Protein AF-A0A0F9KAN8-F1 (afdb_monomer)

Secondary structure (DSSP, 8-state):
----TTTHHHHHHH-TTTSHHHHHHHHHTHHHHHTSPSSEEEEEEE-TT--TT--GGG-EEEEEEE-GGG--PPPPPHHHHHHHHHHHHHHHHIIIIIHHHHHHH--HHHHHHHHHTSHHHHHHHTTSTTT-THHHHHHHHHHHHHHH--PPPTT-HHHHHHHHHHHHHHHHHHHHHHHHHHHHHHHHHHHH--TTGGGS--

Foldseek 3Di:
DEADPPQGPVSLPPDCPPQVQSVVVCVVCVVVVVPDDPADWYKDKAAPVPDSPDDPVRIDIDIHGDDPVNDDDDDPPVLVVVVVVVVVVVVVCCVVPVVVVCVVPDDPVVVVVCVCVPCVNCVPPVLPCVNPVCNVVVVVVVVVCVVVPDDDDPPDVVVVVVVVVVVVVVVVVVVVVVVVVVVVVVVSCVVRNDPVVVPPPD

Structure (mmCIF, N/CA/C/O backbone):
data_AF-A0A0F9KAN8-F1
#
_entry.id   AF-A0A0F9KAN8-F1
#
loop_
_atom_site.group_PDB
_atom_site.id
_atom_site.type_symbol
_atom_site.label_atom_id
_atom_site.label_alt_id
_atom_site.label_comp_id
_atom_site.label_asym_id
_atom_site.label_entity_id
_atom_site.label_seq_id
_atom_site.pdbx_PDB_ins_code
_atom_site.Cartn_x
_atom_site.Cartn_y
_atom_site.Cartn_z
_atom_site.occupancy
_atom_site.B_iso_or_equiv
_atom_site.auth_seq_id
_atom_site.auth_comp_id
_atom_site.auth_asym_id
_atom_site.auth_atom_id
_atom_site.pdbx_PDB_model_num
ATOM 1 N N . TYR A 1 1 ? -20.679 14.870 -4.475 1.00 72.38 1 TYR A N 1
ATOM 2 C CA . TYR A 1 1 ? -20.206 13.486 -4.338 1.00 72.38 1 TYR A CA 1
ATOM 3 C C . TYR A 1 1 ? -20.772 12.662 -5.481 1.00 72.38 1 TYR A C 1
ATOM 5 O O . TYR A 1 1 ? -21.787 13.045 -6.049 1.00 72.38 1 TYR A O 1
ATOM 13 N N . LEU A 1 2 ? -20.085 11.579 -5.837 1.00 73.62 2 LEU A N 1
ATOM 14 C CA . LEU A 1 2 ? -20.474 10.653 -6.900 1.00 73.62 2 LEU A CA 1
ATOM 15 C C . LEU A 1 2 ? -20.518 9.248 -6.332 1.00 73.62 2 LEU A C 1
ATOM 17 O O . LEU A 1 2 ? -19.620 8.857 -5.580 1.00 73.62 2 LEU A O 1
ATOM 21 N N . THR A 1 3 ? -21.544 8.496 -6.702 1.00 66.75 3 THR A N 1
ATOM 22 C CA . THR A 1 3 ? -21.643 7.078 -6.378 1.00 66.75 3 THR A CA 1
ATOM 23 C C . THR A 1 3 ? -21.622 6.285 -7.676 1.00 66.75 3 THR A C 1
ATOM 25 O O . THR A 1 3 ? -22.357 6.577 -8.611 1.00 66.75 3 THR A O 1
ATOM 28 N N . ASN A 1 4 ? -20.730 5.298 -7.755 1.00 65.12 4 ASN A N 1
ATOM 29 C CA . ASN A 1 4 ? -20.727 4.317 -8.832 1.00 65.12 4 ASN A CA 1
ATOM 30 C C . ASN A 1 4 ? -20.994 2.943 -8.191 1.00 65.12 4 ASN A C 1
ATOM 32 O O . ASN A 1 4 ? -20.235 2.548 -7.295 1.00 65.12 4 ASN A O 1
ATOM 36 N N . PRO A 1 5 ? -22.046 2.221 -8.618 1.00 62.47 5 PRO A N 1
ATOM 37 C CA . PRO A 1 5 ? -22.448 0.952 -8.012 1.00 62.47 5 PRO A CA 1
ATOM 38 C C . PRO A 1 5 ? -21.427 -0.180 -8.208 1.00 62.47 5 PRO A C 1
ATOM 40 O O . PRO A 1 5 ? -21.436 -1.138 -7.443 1.00 62.47 5 PRO A O 1
ATOM 43 N N . HIS A 1 6 ? -20.530 -0.074 -9.191 1.00 56.38 6 HIS A N 1
ATOM 44 C CA . HIS A 1 6 ? -19.541 -1.101 -9.523 1.00 56.38 6 HIS A CA 1
ATOM 45 C C . HIS A 1 6 ? -18.162 -0.877 -8.889 1.00 56.38 6 HIS A C 1
ATOM 47 O O . HIS A 1 6 ? -17.453 -1.849 -8.639 1.00 56.38 6 HIS A O 1
ATOM 53 N N . VAL A 1 7 ? -17.755 0.374 -8.643 1.00 57.81 7 VAL A N 1
ATOM 54 C CA . VAL A 1 7 ? -16.367 0.703 -8.238 1.00 57.81 7 VAL A CA 1
ATOM 55 C C . VAL A 1 7 ? -16.285 1.411 -6.874 1.00 57.81 7 VAL A C 1
ATOM 57 O O . VAL A 1 7 ? -15.201 1.543 -6.302 1.00 57.81 7 VAL A O 1
ATOM 60 N N . GLY A 1 8 ? -17.420 1.858 -6.322 1.00 60.91 8 GLY A N 1
ATOM 61 C CA . GLY A 1 8 ? -17.465 2.671 -5.104 1.00 60.91 8 GLY A CA 1
ATOM 62 C C . GLY A 1 8 ? -16.882 4.081 -5.297 1.00 60.91 8 GLY A C 1
ATOM 63 O O . GLY A 1 8 ? -16.312 4.404 -6.336 1.00 60.91 8 GLY A O 1
ATOM 64 N N . HIS A 1 9 ? -17.016 4.951 -4.290 1.00 65.56 9 HIS A N 1
ATOM 65 C CA . HIS A 1 9 ? -16.633 6.369 -4.417 1.00 65.56 9 HIS A CA 1
ATOM 66 C C . HIS A 1 9 ? -15.126 6.580 -4.648 1.00 65.56 9 HIS A C 1
ATOM 68 O O . HIS A 1 9 ? -14.733 7.492 -5.366 1.00 65.56 9 HIS A O 1
ATOM 74 N N . LEU A 1 10 ? -14.273 5.734 -4.061 1.00 58.59 10 LEU A N 1
ATOM 75 C CA . LEU A 1 10 ? -12.819 5.890 -4.136 1.00 58.59 10 LEU A CA 1
ATOM 76 C C . LEU A 1 10 ? -12.258 5.457 -5.501 1.00 58.59 10 LEU A C 1
ATOM 78 O O . LEU A 1 10 ? -11.308 6.055 -6.001 1.00 58.59 10 LEU A O 1
ATOM 82 N N . GLY A 1 11 ? -12.864 4.453 -6.141 1.00 53.84 11 GLY A N 1
ATOM 83 C CA . GLY A 1 11 ? -12.421 3.960 -7.446 1.00 53.84 11 GLY A CA 1
ATOM 84 C C . GLY A 1 11 ? -12.621 4.955 -8.592 1.00 53.84 11 GLY A C 1
ATOM 85 O O . GLY A 1 11 ? -11.850 4.932 -9.551 1.00 53.84 11 GLY A O 1
ATOM 86 N N . ILE A 1 12 ? -13.581 5.875 -8.445 1.00 61.28 12 ILE A N 1
ATOM 87 C CA . ILE A 1 12 ? -13.884 6.947 -9.408 1.00 61.28 12 ILE A CA 1
ATOM 88 C C . ILE A 1 12 ? -12.715 7.940 -9.536 1.00 61.28 12 ILE A C 1
ATOM 90 O O . ILE A 1 12 ? -12.450 8.452 -10.620 1.00 61.28 12 ILE A O 1
ATOM 94 N N . PHE A 1 13 ? -11.968 8.182 -8.452 1.00 56.19 13 PHE A N 1
ATOM 95 C CA . PHE A 1 13 ? -10.884 9.175 -8.437 1.00 56.19 13 PHE A CA 1
ATOM 96 C C . PHE A 1 13 ? -9.501 8.595 -8.745 1.00 56.19 13 PHE A C 1
ATOM 98 O O . PHE A 1 13 ? -8.608 9.330 -9.159 1.00 56.19 13 PHE A O 1
ATOM 105 N N . VAL A 1 14 ? -9.302 7.292 -8.532 1.00 54.19 14 VAL A N 1
ATOM 106 C CA . VAL A 1 14 ? -7.964 6.674 -8.575 1.00 54.19 14 VAL A CA 1
ATOM 107 C C . VAL A 1 14 ? -7.733 5.862 -9.855 1.00 54.19 14 VAL A C 1
ATOM 109 O O . VAL A 1 14 ? -6.586 5.622 -10.226 1.00 54.19 14 VAL A O 1
ATOM 112 N N . SER A 1 15 ? -8.789 5.460 -10.573 1.00 53.47 15 SER A N 1
ATOM 113 C CA . SER A 1 15 ? -8.659 4.637 -11.780 1.00 53.47 15 SER A CA 1
ATOM 114 C C . SER A 1 15 ? -9.451 5.191 -12.959 1.00 53.47 15 SER A C 1
ATOM 116 O O . SER A 1 15 ? -10.574 4.770 -13.245 1.00 53.47 15 SER A O 1
ATOM 118 N N . ALA A 1 16 ? -8.796 6.059 -13.734 1.00 53.31 16 ALA A N 1
ATOM 119 C CA . ALA A 1 16 ? -9.327 6.550 -15.002 1.00 53.31 16 ALA A CA 1
ATOM 120 C C . ALA A 1 16 ? -9.627 5.419 -16.002 1.00 53.31 16 ALA A C 1
ATOM 122 O O . ALA A 1 16 ? -10.390 5.634 -16.924 1.00 53.31 16 ALA A O 1
ATOM 123 N N . LYS A 1 17 ? -9.065 4.208 -15.847 1.00 54.62 17 LYS A N 1
ATOM 124 C CA . LYS A 1 17 ? -9.318 3.074 -16.758 1.00 54.62 17 LYS A CA 1
ATOM 125 C C . LYS A 1 17 ? -10.662 2.380 -16.501 1.00 54.62 17 LYS A C 1
ATOM 127 O O . LYS A 1 17 ? -11.210 1.784 -17.427 1.00 54.62 17 LYS A O 1
ATOM 132 N N . VAL A 1 18 ? -11.163 2.435 -15.265 1.00 55.03 18 VAL A N 1
ATOM 133 C CA . VAL A 1 18 ? -12.342 1.674 -14.810 1.00 55.03 18 VAL A CA 1
ATOM 134 C C . VAL A 1 18 ? -13.596 2.555 -14.759 1.00 55.03 18 VAL A C 1
ATOM 136 O O . VAL A 1 18 ? -14.671 2.068 -15.083 1.00 55.03 18 VAL A O 1
ATOM 139 N N . ALA A 1 19 ? -13.450 3.846 -14.445 1.00 61.50 19 ALA A N 1
ATOM 140 C CA . ALA A 1 19 ? -14.537 4.832 -14.396 1.00 61.50 19 ALA A CA 1
ATOM 141 C C . ALA A 1 19 ? -14.271 5.994 -15.379 1.00 61.50 19 ALA A C 1
ATOM 143 O O . ALA A 1 19 ? -14.107 7.150 -14.987 1.00 61.50 19 ALA A O 1
ATOM 144 N N . ARG A 1 20 ? -14.107 5.662 -16.673 1.00 70.12 20 ARG A N 1
ATOM 145 C CA . ARG A 1 20 ? -13.724 6.624 -17.731 1.00 70.12 20 ARG A CA 1
ATOM 146 C C . ARG A 1 20 ? -14.749 7.741 -17.907 1.00 70.12 20 ARG A C 1
ATOM 148 O O . ARG A 1 20 ? -14.362 8.902 -18.025 1.00 70.12 20 ARG A O 1
ATOM 155 N N . LEU A 1 21 ? -16.027 7.373 -17.917 1.00 72.81 21 LEU A N 1
ATOM 156 C CA . LEU A 1 21 ? -17.142 8.291 -18.115 1.00 72.81 21 LEU A CA 1
ATOM 157 C C . LEU A 1 21 ? -17.248 9.280 -16.952 1.00 72.81 21 LEU A C 1
ATOM 159 O O . LEU A 1 21 ? -17.318 10.485 -17.163 1.00 72.81 21 LEU A O 1
ATOM 163 N N . GLU A 1 22 ? -17.182 8.779 -15.722 1.00 73.94 22 GLU A N 1
ATOM 164 C CA . GLU A 1 22 ? -17.275 9.580 -14.506 1.00 73.94 22 GLU A CA 1
ATOM 165 C C . GLU A 1 22 ? -16.091 10.534 -14.373 1.00 73.94 22 GLU A C 1
ATOM 167 O O . GLU A 1 22 ? -16.275 11.702 -14.042 1.00 73.94 22 GLU A O 1
ATOM 172 N N . HIS A 1 23 ? -14.876 10.063 -14.668 1.00 74.00 23 HIS A N 1
ATOM 173 C CA . HIS A 1 23 ? -13.684 10.904 -14.628 1.00 74.00 23 HIS A CA 1
ATOM 174 C C . HIS A 1 23 ? -13.755 12.050 -15.647 1.00 74.00 23 HIS A C 1
ATOM 176 O O . HIS A 1 23 ? -13.418 13.186 -15.318 1.00 74.00 23 HIS A O 1
ATOM 182 N N . ARG A 1 24 ? -14.234 11.769 -16.867 1.00 75.12 24 ARG A N 1
ATOM 183 C CA . ARG A 1 24 ? -14.435 12.785 -17.909 1.00 75.12 24 ARG A CA 1
ATOM 184 C C . ARG A 1 24 ? -15.523 13.785 -17.516 1.00 75.12 24 ARG A C 1
ATOM 186 O O . ARG A 1 24 ? -15.280 14.985 -17.571 1.00 75.12 24 ARG A O 1
ATOM 193 N N . ALA A 1 25 ? -16.661 13.296 -17.024 1.00 74.31 25 ALA A N 1
ATOM 194 C CA . ALA A 1 25 ? -17.764 14.132 -16.567 1.00 74.31 25 ALA A CA 1
ATOM 195 C C . ALA A 1 25 ? -17.351 15.093 -15.440 1.00 74.31 25 ALA A C 1
ATOM 197 O O . ALA A 1 25 ? -17.806 16.231 -15.423 1.00 74.31 25 ALA A O 1
ATOM 198 N N . ILE A 1 26 ? -16.467 14.676 -14.521 1.00 77.19 26 ILE A N 1
ATOM 199 C CA . ILE A 1 26 ? -15.935 15.566 -13.473 1.00 77.19 26 ILE A CA 1
ATOM 200 C C . ILE A 1 26 ? -15.118 16.702 -14.093 1.00 77.19 26 ILE A C 1
ATOM 202 O O . ILE A 1 26 ? -15.313 17.853 -13.722 1.00 77.19 26 ILE A O 1
ATOM 206 N N . LEU A 1 27 ? -14.197 16.386 -15.009 1.00 78.62 27 LEU A N 1
ATOM 207 C CA . LEU A 1 27 ? -13.304 17.384 -15.608 1.00 78.62 27 LEU A CA 1
ATOM 208 C C . LEU A 1 27 ? -14.062 18.405 -16.460 1.00 78.62 27 LEU A C 1
ATOM 210 O O . LEU A 1 27 ? -13.715 19.580 -16.452 1.00 78.62 27 LEU A O 1
ATOM 214 N N . GLU A 1 28 ? -15.092 17.961 -17.174 1.00 78.81 28 GLU A N 1
ATOM 215 C CA . GLU A 1 28 ? -15.887 18.817 -18.059 1.00 78.81 28 GLU A CA 1
ATOM 216 C C . GLU A 1 28 ? -16.929 19.661 -17.315 1.00 78.81 28 GLU A C 1
ATOM 218 O O . GLU A 1 28 ? -17.378 20.666 -17.853 1.00 78.81 28 GLU A O 1
ATOM 223 N N . SER A 1 29 ? -17.272 19.303 -16.073 1.00 76.69 29 SER A N 1
ATOM 224 C CA . SER A 1 29 ? -18.224 20.050 -15.236 1.00 76.69 29 SER A CA 1
ATOM 225 C C . SER A 1 29 ? -17.559 20.896 -14.143 1.00 76.69 29 SER A C 1
ATOM 227 O O . SER A 1 29 ? -18.245 21.390 -13.251 1.00 76.69 29 SER A O 1
ATOM 229 N N . LEU A 1 30 ? -16.235 21.096 -14.193 1.00 80.44 30 LEU A N 1
ATOM 230 C CA . LEU A 1 30 ? -15.514 21.918 -13.207 1.00 80.44 30 LEU A CA 1
ATOM 231 C C . LEU A 1 30 ? -16.041 23.358 -13.148 1.00 80.44 30 LEU A C 1
ATOM 233 O O . LEU A 1 30 ? -16.294 23.855 -12.053 1.00 80.44 30 LEU A O 1
ATOM 237 N N . ASP A 1 31 ? -16.270 23.985 -14.303 1.00 80.44 31 ASP A N 1
ATOM 238 C CA . ASP A 1 31 ? -16.792 25.356 -14.380 1.00 80.44 31 ASP A CA 1
ATOM 239 C C . ASP A 1 31 ? -18.211 25.455 -13.784 1.00 80.44 31 ASP A C 1
ATOM 241 O O . ASP A 1 31 ? -18.538 26.414 -13.082 1.00 80.44 31 ASP A O 1
ATOM 245 N N . ASP A 1 32 ? -19.044 24.430 -13.999 1.00 79.88 32 ASP A N 1
ATOM 246 C CA . ASP A 1 32 ? -20.390 24.353 -13.422 1.00 79.88 32 ASP A CA 1
ATOM 247 C C . ASP A 1 32 ? -20.337 24.174 -11.898 1.00 79.88 32 ASP A C 1
ATOM 249 O O . ASP A 1 32 ? -21.120 24.791 -11.175 1.00 79.88 32 ASP A O 1
ATOM 253 N N . ILE A 1 33 ? -19.390 23.370 -11.396 1.00 81.12 33 ILE A N 1
ATOM 254 C CA . ILE A 1 33 ? -19.165 23.147 -9.960 1.00 81.12 33 ILE A CA 1
ATOM 255 C C . ILE A 1 33 ? -18.723 24.441 -9.269 1.00 81.12 33 ILE A C 1
ATOM 257 O O . ILE A 1 33 ? -19.193 24.728 -8.166 1.00 81.12 33 ILE A O 1
ATOM 261 N N . GLU A 1 34 ? -17.851 25.233 -9.899 1.00 81.44 34 GLU A N 1
ATOM 262 C CA . GLU A 1 34 ? -17.401 26.527 -9.367 1.00 81.44 34 GLU A CA 1
ATOM 263 C C . GLU A 1 34 ? -18.546 27.546 -9.240 1.00 81.44 34 GLU A C 1
ATOM 265 O O . GLU A 1 34 ? -18.505 28.417 -8.368 1.00 81.44 34 GLU A O 1
ATOM 270 N N . GLY A 1 35 ? -19.590 27.420 -10.067 1.00 83.00 35 GLY A N 1
ATOM 271 C CA . GLY A 1 35 ? -20.781 28.269 -10.031 1.00 83.00 35 GLY A CA 1
ATOM 272 C C . GLY A 1 35 ? -21.827 27.891 -8.973 1.00 83.00 35 GLY A C 1
ATOM 273 O O . GLY A 1 35 ? -22.764 28.663 -8.746 1.00 83.00 35 GLY A O 1
ATOM 274 N N . LEU A 1 36 ? -21.706 26.728 -8.323 1.00 85.12 36 LEU A N 1
ATOM 275 C CA . LEU A 1 36 ? -22.688 26.262 -7.341 1.00 85.12 36 LEU A CA 1
ATOM 276 C C . LEU A 1 36 ? -22.577 27.020 -6.011 1.00 85.12 36 LEU A C 1
ATOM 278 O O . LEU A 1 36 ? -21.495 27.343 -5.519 1.00 85.12 36 LEU A O 1
ATOM 282 N N . ALA A 1 37 ? -23.726 27.262 -5.375 1.00 87.00 37 ALA A N 1
ATOM 283 C CA . ALA A 1 37 ? -23.759 27.808 -4.022 1.00 87.00 37 ALA A CA 1
ATOM 284 C C . ALA A 1 37 ? -23.130 26.813 -3.025 1.00 87.00 37 ALA A C 1
ATOM 286 O O . ALA A 1 37 ? -23.248 25.605 -3.233 1.00 87.00 37 ALA A O 1
ATOM 287 N N . PRO A 1 38 ? -22.519 27.263 -1.915 1.00 83.44 38 PRO A N 1
ATOM 288 C CA . PRO A 1 38 ? -21.927 26.355 -0.934 1.00 83.44 38 PRO A CA 1
ATOM 289 C C . PRO A 1 38 ? -22.945 25.340 -0.389 1.00 83.44 38 PRO A C 1
ATOM 291 O O . PRO A 1 38 ? -23.949 25.728 0.202 1.00 83.44 38 PRO A O 1
ATOM 294 N N . GLY A 1 39 ? -22.677 24.044 -0.565 1.00 83.88 39 GLY A N 1
ATOM 295 C CA . GLY A 1 39 ? -23.604 22.971 -0.203 1.00 83.88 39 GLY A CA 1
ATOM 296 C C . GLY A 1 39 ? -23.077 21.583 -0.566 1.00 83.88 39 GLY A C 1
ATOM 297 O O . GLY A 1 39 ? -22.012 21.441 -1.170 1.00 83.88 39 GLY A O 1
ATOM 298 N N . LEU A 1 40 ? -23.816 20.544 -0.172 1.00 83.94 40 LEU A N 1
ATOM 299 C CA . LEU A 1 40 ? -23.547 19.166 -0.577 1.00 83.94 40 LEU A CA 1
ATOM 300 C C . LEU A 1 40 ? -24.384 18.854 -1.819 1.00 83.94 40 LEU A C 1
ATOM 302 O O . LEU A 1 40 ? -25.606 18.898 -1.771 1.00 83.94 40 LEU A O 1
ATOM 306 N N . TYR A 1 41 ? -23.722 18.487 -2.912 1.00 85.75 41 TYR A N 1
ATOM 307 C CA . TYR A 1 41 ? -24.386 18.110 -4.160 1.00 85.75 41 TYR A CA 1
ATOM 308 C C . TYR A 1 41 ? -24.031 16.681 -4.539 1.00 85.75 41 TYR A C 1
ATOM 310 O O . TYR A 1 41 ? -22.887 16.258 -4.363 1.00 85.75 41 TYR A O 1
ATOM 318 N N . GLU A 1 42 ? -24.991 15.936 -5.065 1.00 83.62 42 GLU A N 1
ATOM 319 C CA . GLU A 1 42 ? -24.785 14.675 -5.765 1.00 83.62 42 GLU A CA 1
ATOM 320 C C . GLU A 1 42 ? -24.714 14.948 -7.266 1.00 83.62 42 GLU A C 1
ATOM 322 O O . GLU A 1 42 ? -25.572 15.630 -7.817 1.00 83.62 42 GLU A O 1
ATOM 327 N N . MET A 1 43 ? -23.679 14.434 -7.925 1.00 83.50 43 MET A N 1
ATOM 328 C CA . MET A 1 43 ? -23.558 14.528 -9.376 1.00 83.50 43 MET A CA 1
ATOM 329 C C . MET A 1 43 ? -24.108 13.241 -9.990 1.00 83.50 43 MET A C 1
ATOM 331 O O . MET A 1 43 ? -23.619 12.150 -9.697 1.00 83.50 43 MET A O 1
ATOM 335 N N . THR A 1 44 ? -25.137 13.373 -10.821 1.00 78.81 44 THR A N 1
ATOM 336 C CA . THR A 1 44 ? -25.775 12.283 -11.565 1.00 78.81 44 THR A CA 1
ATOM 337 C C . THR A 1 44 ? -25.439 12.433 -13.042 1.00 78.81 44 THR A C 1
ATOM 339 O O . THR A 1 44 ? -25.561 13.522 -13.603 1.00 78.81 44 THR A O 1
ATOM 342 N N . ILE A 1 45 ? -24.981 11.345 -13.660 1.00 78.06 45 ILE A N 1
ATOM 343 C CA . ILE A 1 45 ? -24.616 11.307 -15.077 1.00 78.06 45 ILE A CA 1
ATOM 344 C C . ILE A 1 45 ? -25.665 10.468 -15.801 1.00 78.06 45 ILE A C 1
ATOM 346 O O . ILE A 1 45 ? -25.744 9.257 -15.597 1.00 78.06 45 ILE A O 1
ATOM 350 N N . ASP A 1 46 ? -26.451 11.110 -16.655 1.00 72.12 46 ASP A N 1
ATOM 351 C CA . ASP A 1 46 ? -27.416 10.451 -17.527 1.00 72.12 46 ASP A CA 1
ATOM 352 C C . ASP A 1 46 ? -26.730 10.115 -18.861 1.00 72.12 46 ASP A C 1
ATOM 354 O O . ASP A 1 46 ? -26.432 11.005 -19.659 1.00 72.12 46 ASP A O 1
ATOM 358 N N . ASN A 1 47 ? -26.469 8.827 -19.107 1.00 69.75 47 ASN A N 1
ATOM 359 C CA . ASN A 1 47 ? -25.919 8.325 -20.372 1.00 69.75 47 ASN A CA 1
ATOM 360 C C . ASN A 1 47 ? -26.966 7.469 -21.118 1.00 69.75 47 ASN A C 1
ATOM 362 O O . ASN A 1 47 ? -27.063 6.267 -20.860 1.00 69.75 47 ASN A O 1
ATOM 366 N N . PRO A 1 48 ? -27.742 8.045 -22.056 1.00 61.59 48 PRO A N 1
ATOM 367 C CA . PRO A 1 48 ? -28.750 7.314 -22.828 1.00 61.59 48 PRO A CA 1
ATOM 368 C C . PRO A 1 48 ? -28.180 6.232 -23.763 1.00 61.59 48 PRO A C 1
ATOM 370 O O . PRO A 1 48 ? -28.927 5.351 -24.181 1.00 61.59 48 PRO A O 1
ATOM 373 N N . SER A 1 49 ? -26.885 6.279 -24.098 1.00 60.03 49 SER A N 1
ATOM 374 C CA . SER A 1 49 ? -26.225 5.298 -24.974 1.00 60.03 49 SER A CA 1
ATOM 375 C C . SER A 1 49 ? -25.773 4.042 -24.215 1.00 60.03 49 SER A C 1
ATOM 377 O O . SER A 1 49 ? -25.656 2.963 -24.793 1.00 60.03 49 SER A O 1
ATOM 379 N N . GLY A 1 50 ? -25.503 4.166 -22.910 1.00 61.69 50 GLY A N 1
ATOM 380 C CA . GLY A 1 50 ? -24.922 3.095 -22.089 1.00 61.69 50 GLY A CA 1
ATOM 381 C C . GLY A 1 50 ? -23.467 2.744 -22.439 1.00 61.69 50 GLY A C 1
ATOM 382 O O . GLY A 1 50 ? -22.865 1.911 -21.763 1.00 61.69 50 GLY A O 1
ATOM 383 N N . ASP A 1 51 ? -22.892 3.374 -23.466 1.00 63.84 51 ASP A N 1
ATOM 384 C CA . ASP A 1 51 ? -21.494 3.215 -23.857 1.00 63.84 51 ASP A CA 1
ATOM 385 C C . ASP A 1 51 ? -20.584 4.078 -22.959 1.00 63.84 51 ASP A C 1
ATOM 387 O O . ASP A 1 51 ? -20.772 5.297 -22.902 1.00 63.84 51 ASP A O 1
ATOM 391 N N . PRO A 1 52 ? -19.600 3.495 -22.250 1.00 61.84 52 PRO A N 1
ATOM 392 C CA . PRO A 1 52 ? -18.647 4.244 -21.433 1.00 61.84 52 PRO A CA 1
ATOM 393 C C . PRO A 1 52 ? -17.643 5.097 -22.232 1.00 61.84 52 PRO A C 1
ATOM 395 O O . PRO A 1 52 ? -16.928 5.889 -21.617 1.00 61.84 52 PRO A O 1
ATOM 398 N N . ASP A 1 53 ? -17.558 4.952 -23.561 1.00 60.53 53 ASP A N 1
ATOM 399 C CA . ASP A 1 53 ? -16.712 5.775 -24.448 1.00 60.53 53 ASP A CA 1
ATOM 400 C C . ASP A 1 53 ? -17.516 6.799 -25.274 1.00 60.53 53 ASP A C 1
ATOM 402 O O . ASP A 1 53 ? -17.062 7.274 -26.316 1.00 60.53 53 ASP A O 1
ATOM 406 N N . CYS A 1 54 ? -18.707 7.170 -24.801 1.00 61.22 54 CYS A N 1
ATOM 407 C CA . CYS A 1 54 ? -19.562 8.147 -25.462 1.00 61.22 54 CYS A CA 1
ATOM 408 C C . CYS A 1 54 ? -18.939 9.562 -25.510 1.00 61.22 54 CYS A C 1
ATOM 410 O O . CYS A 1 54 ? -18.185 9.977 -24.619 1.00 61.22 54 CYS A O 1
ATOM 412 N N . ASP A 1 55 ? -19.258 10.302 -26.574 1.00 61.00 55 ASP A N 1
ATOM 413 C CA . ASP A 1 55 ? -18.821 11.691 -26.788 1.00 61.00 55 ASP A CA 1
ATOM 414 C C . ASP A 1 55 ? -19.517 12.641 -25.784 1.00 61.00 55 ASP A C 1
ATOM 416 O O . ASP A 1 55 ? -20.574 12.313 -25.247 1.00 61.00 55 ASP A O 1
ATOM 420 N N . VAL A 1 56 ? -18.962 13.829 -25.542 1.00 58.81 56 VAL A N 1
ATOM 421 C CA . VAL A 1 56 ? -19.482 14.853 -24.606 1.00 58.81 56 VAL A CA 1
ATOM 422 C C . VAL A 1 56 ? -20.931 15.235 -24.919 1.00 58.81 56 VAL A C 1
ATOM 424 O O . VAL A 1 56 ? -21.727 15.525 -24.034 1.00 58.81 56 VAL A O 1
ATOM 427 N N . SER A 1 57 ? -21.314 15.161 -26.195 1.00 61.69 57 SER A N 1
ATOM 428 C CA . SER A 1 57 ? -22.691 15.399 -26.653 1.00 61.69 57 SER A CA 1
ATOM 429 C C . SER A 1 57 ? -23.695 14.291 -26.294 1.00 61.69 57 SER A C 1
ATOM 431 O O . SER A 1 57 ? -24.890 14.447 -26.543 1.00 61.69 57 SER A O 1
ATOM 433 N N . GLN A 1 58 ? -23.229 13.163 -25.755 1.00 62.44 58 GLN A N 1
ATOM 434 C CA . GLN A 1 58 ? -24.014 11.940 -25.571 1.00 62.44 58 GLN A CA 1
ATOM 435 C C . GLN A 1 58 ? -24.306 11.611 -24.103 1.00 62.44 58 GLN A C 1
ATOM 437 O O . GLN A 1 58 ? -25.033 10.652 -23.851 1.00 62.44 58 GLN A O 1
ATOM 442 N N . PHE A 1 59 ? -23.798 12.395 -23.147 1.00 70.19 59 PHE A N 1
ATOM 443 C CA . PHE A 1 59 ? -24.165 12.291 -21.735 1.00 70.19 59 PHE A CA 1
ATOM 444 C C . PHE A 1 59 ? -24.539 13.661 -21.163 1.00 70.19 59 PHE A C 1
ATOM 446 O O . PHE A 1 59 ? -24.118 14.701 -21.656 1.00 70.19 59 PHE A O 1
ATOM 453 N N . THR A 1 60 ? -25.383 13.677 -20.136 1.00 74.50 60 THR A N 1
ATOM 454 C CA . THR A 1 60 ? -25.799 14.904 -19.445 1.00 74.50 60 THR A CA 1
ATOM 455 C C . THR A 1 60 ? -25.460 14.794 -17.968 1.00 74.50 60 THR A C 1
ATOM 457 O O . THR A 1 60 ? -25.747 13.778 -17.338 1.00 74.50 60 THR A O 1
ATOM 460 N N . VAL A 1 61 ? -24.847 15.840 -17.413 1.00 80.19 61 VAL A N 1
ATOM 461 C CA . VAL A 1 61 ? -24.505 15.921 -15.990 1.00 80.19 61 VAL A CA 1
ATOM 462 C C . VAL A 1 61 ? -25.522 16.805 -15.282 1.00 80.19 61 VAL A C 1
ATOM 464 O O . VAL A 1 61 ? -25.847 17.896 -15.747 1.00 80.19 61 VAL A O 1
ATOM 467 N N . ARG A 1 62 ? -26.040 16.332 -14.150 1.00 81.75 62 ARG A N 1
ATOM 468 C CA . ARG A 1 62 ? -26.941 17.092 -13.281 1.00 81.75 62 ARG A CA 1
ATOM 469 C C . ARG A 1 62 ? -26.420 17.078 -11.853 1.00 81.75 62 ARG A C 1
ATOM 471 O O . ARG A 1 62 ? -25.991 16.038 -11.358 1.00 81.75 62 ARG A O 1
ATOM 478 N N . PHE A 1 63 ? -26.499 18.228 -11.193 1.00 82.75 63 PHE A N 1
ATOM 479 C CA . PHE A 1 63 ? -26.164 18.378 -9.781 1.00 82.75 63 PHE A CA 1
ATOM 480 C C . PHE A 1 63 ? -27.448 18.490 -8.963 1.00 82.75 63 PHE A C 1
ATOM 482 O O . PHE A 1 63 ? -28.222 19.430 -9.133 1.00 82.75 63 PHE A O 1
ATOM 489 N N . GLU A 1 64 ? -27.680 17.523 -8.083 1.00 83.69 64 GLU A N 1
ATOM 490 C CA . GLU A 1 64 ? -28.804 17.525 -7.152 1.00 83.69 64 GLU A CA 1
ATOM 491 C C . GLU A 1 64 ? -28.315 17.935 -5.764 1.00 83.69 64 GLU A C 1
ATOM 493 O O . GLU A 1 64 ? -27.397 17.325 -5.217 1.00 83.69 64 GLU A O 1
ATOM 498 N N . GLU A 1 65 ? -28.915 18.970 -5.178 1.00 85.81 65 GLU A N 1
ATOM 499 C CA . GLU A 1 65 ? -28.634 19.340 -3.791 1.00 85.81 65 GLU A CA 1
ATOM 500 C C . GLU A 1 65 ? -29.088 18.209 -2.856 1.00 85.81 65 GLU A C 1
ATOM 502 O O . GLU A 1 65 ? -30.191 17.669 -2.978 1.00 85.81 65 GLU A O 1
ATOM 507 N N . ARG A 1 66 ? -28.220 17.830 -1.922 1.00 84.62 66 ARG A N 1
ATOM 508 C CA . ARG A 1 66 ? -28.470 16.794 -0.920 1.00 84.62 66 ARG A CA 1
ATOM 509 C C . ARG A 1 66 ? -28.191 17.349 0.460 1.00 84.62 66 ARG A C 1
ATOM 511 O O . ARG A 1 66 ? -27.262 18.129 0.654 1.00 84.62 66 ARG A O 1
ATOM 518 N N . GLN A 1 67 ? -28.935 16.886 1.453 1.00 83.69 67 GLN A N 1
ATOM 519 C CA . GLN A 1 67 ? -28.588 17.143 2.842 1.00 83.69 67 GLN A CA 1
ATOM 520 C C . GLN A 1 67 ? -27.726 16.007 3.386 1.00 83.69 67 GLN A C 1
ATOM 522 O O . GLN A 1 67 ? -27.828 14.857 2.967 1.00 83.69 67 GLN A O 1
ATOM 527 N N . VAL A 1 68 ? -26.887 16.310 4.379 1.00 77.88 68 VAL A N 1
ATOM 528 C CA . VAL A 1 68 ? -26.089 15.285 5.078 1.00 77.88 68 VAL A CA 1
ATOM 529 C C . VAL A 1 68 ? -26.994 14.212 5.701 1.00 77.8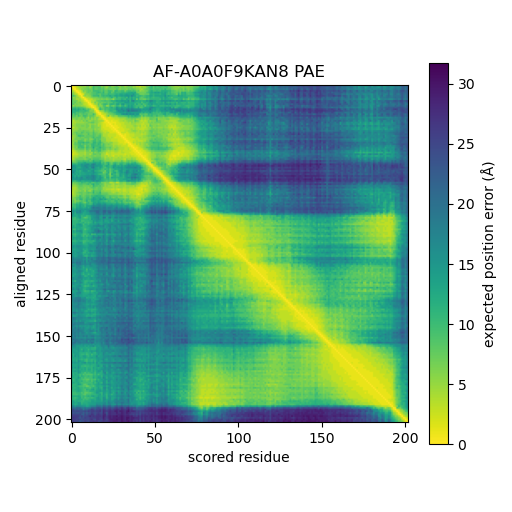8 68 VAL A C 1
ATOM 531 O O . VAL A 1 68 ? -26.601 13.054 5.779 1.00 77.88 68 VAL A O 1
ATOM 534 N N . ALA A 1 69 ? -28.220 14.575 6.092 1.00 78.69 69 ALA A N 1
ATOM 535 C CA . ALA A 1 69 ? -29.220 13.645 6.613 1.00 78.69 69 ALA A CA 1
ATOM 536 C C . ALA A 1 69 ? -29.733 12.632 5.567 1.00 78.69 69 ALA A C 1
ATOM 538 O O . ALA A 1 69 ? -30.181 11.553 5.947 1.00 78.69 69 ALA A O 1
ATOM 539 N N . ASP A 1 70 ? -29.635 12.950 4.270 1.00 76.12 70 ASP A N 1
ATOM 540 C CA . ASP A 1 70 ? -30.045 12.059 3.176 1.00 76.12 70 ASP A CA 1
ATOM 541 C C . ASP A 1 70 ? -28.979 10.999 2.862 1.00 76.12 70 ASP A C 1
ATOM 543 O O . ASP A 1 70 ? -29.243 10.015 2.163 1.00 76.12 70 ASP A O 1
ATOM 547 N N . LEU A 1 71 ? -27.761 11.175 3.387 1.00 71.19 71 LEU A N 1
ATOM 548 C CA . LEU A 1 71 ? -26.684 10.207 3.244 1.00 71.19 71 LEU A CA 1
ATOM 549 C C . LEU A 1 71 ? -27.009 8.970 4.082 1.00 71.19 71 LEU A C 1
ATOM 551 O O . LEU A 1 71 ? -26.845 8.938 5.303 1.00 71.19 71 LEU A O 1
ATOM 555 N N . ARG A 1 72 ? -27.447 7.908 3.407 1.00 70.00 72 ARG A N 1
ATOM 556 C CA . ARG A 1 72 ? -27.574 6.592 4.028 1.00 70.00 72 ARG A CA 1
ATOM 557 C C . ARG A 1 72 ? -26.191 5.988 4.204 1.00 70.00 72 ARG A C 1
ATOM 559 O O . ARG A 1 72 ? -25.632 5.407 3.278 1.00 70.00 72 ARG A O 1
ATOM 566 N N . PHE A 1 73 ? -25.651 6.111 5.409 1.00 67.69 73 PHE A N 1
ATOM 567 C CA . PHE A 1 73 ? -24.489 5.330 5.801 1.00 67.69 73 PHE A CA 1
ATOM 568 C C . PHE A 1 73 ? -24.938 3.876 5.961 1.00 67.69 73 PHE A C 1
ATOM 570 O O . PHE A 1 73 ? -25.856 3.621 6.748 1.00 67.69 73 PHE A O 1
ATOM 577 N N . PRO A 1 74 ? -24.351 2.916 5.224 1.00 64.88 74 PRO A N 1
ATOM 578 C CA . PRO A 1 74 ? -24.578 1.518 5.542 1.00 64.88 74 PRO A CA 1
ATOM 579 C C . PRO A 1 74 ? -24.201 1.320 7.009 1.00 64.88 74 PRO A C 1
ATOM 581 O O . PRO A 1 74 ? -23.172 1.832 7.462 1.00 64.88 74 PRO A O 1
ATOM 584 N N . GLN A 1 75 ? -25.062 0.634 7.762 1.00 62.50 75 GLN A N 1
ATOM 585 C CA . GLN A 1 75 ? -24.750 0.288 9.140 1.00 62.50 75 GLN A CA 1
ATOM 586 C C . GLN A 1 75 ? -23.419 -0.464 9.113 1.00 62.50 75 GLN A C 1
ATOM 588 O O . GLN A 1 75 ? -23.297 -1.470 8.411 1.00 62.50 75 GLN A O 1
ATOM 593 N N . GLN A 1 76 ? -22.398 0.087 9.779 1.00 62.12 76 GLN A N 1
ATOM 594 C CA . GLN A 1 76 ? -21.096 -0.566 9.834 1.00 62.12 76 GLN A CA 1
ATOM 595 C C . GLN A 1 76 ? -21.326 -1.971 10.381 1.00 62.12 76 GLN A C 1
ATOM 597 O O . GLN A 1 76 ? -22.043 -2.133 11.370 1.00 62.12 76 GLN A O 1
ATOM 602 N N . ALA A 1 77 ? -20.787 -2.985 9.699 1.00 68.56 77 ALA A N 1
ATOM 603 C CA . ALA A 1 77 ? -20.955 -4.363 10.137 1.00 68.56 77 ALA A CA 1
ATOM 604 C C . ALA A 1 77 ? -20.544 -4.459 11.611 1.00 68.56 77 ALA A C 1
ATOM 606 O O . ALA A 1 77 ? -19.508 -3.911 11.986 1.00 68.56 77 ALA A O 1
ATOM 607 N N . GLU A 1 78 ? -21.316 -5.159 12.444 1.00 77.25 78 GLU A N 1
ATOM 608 C CA . GLU A 1 78 ? -21.011 -5.286 13.877 1.00 77.25 78 GLU A CA 1
ATOM 609 C C . GLU A 1 78 ? -19.584 -5.802 14.146 1.00 77.25 78 GLU A C 1
ATOM 611 O O . GLU A 1 78 ? -19.018 -5.580 15.216 1.00 77.25 78 GLU A O 1
ATOM 616 N N . ALA A 1 79 ? -18.983 -6.495 13.174 1.00 78.19 79 ALA A N 1
ATOM 617 C CA . ALA A 1 79 ? -17.577 -6.871 13.197 1.00 78.19 79 ALA A CA 1
ATOM 618 C C . ALA A 1 79 ? -16.649 -5.659 13.427 1.00 78.19 79 ALA A C 1
ATOM 620 O O . ALA A 1 79 ? -15.712 -5.761 14.215 1.00 78.19 79 ALA A O 1
ATOM 621 N N . PHE A 1 80 ? -16.925 -4.500 12.823 1.00 81.00 80 PHE A N 1
ATOM 622 C CA . PHE A 1 80 ? -16.147 -3.273 13.022 1.00 81.00 80 PHE A CA 1
ATOM 623 C C . PHE A 1 80 ? -16.321 -2.678 14.422 1.00 81.00 80 PHE A C 1
ATOM 625 O O . PHE A 1 80 ? -15.342 -2.208 14.998 1.00 81.00 80 PHE A O 1
ATOM 632 N N . GLU A 1 81 ? -17.514 -2.762 15.018 1.00 84.69 81 GLU A N 1
ATOM 633 C CA . GLU A 1 81 ? -17.715 -2.356 16.418 1.00 84.69 81 GLU A CA 1
ATOM 634 C C . GLU A 1 81 ? -16.908 -3.246 17.376 1.00 84.69 81 GLU A C 1
ATOM 636 O O . GLU A 1 81 ? -16.294 -2.763 18.328 1.00 84.69 81 GLU A O 1
ATOM 641 N N . ARG A 1 82 ? -16.822 -4.553 17.094 1.00 85.31 82 ARG A N 1
ATOM 642 C CA . ARG A 1 82 ? -15.981 -5.480 17.872 1.00 85.31 82 ARG A CA 1
ATOM 643 C C . ARG A 1 82 ? -14.498 -5.178 17.714 1.00 85.31 82 ARG A C 1
ATOM 645 O O . ARG A 1 82 ? -13.764 -5.228 18.698 1.00 85.31 82 ARG A O 1
ATOM 652 N N . VAL A 1 83 ? -14.056 -4.855 16.499 1.00 88.06 83 VAL A N 1
ATOM 653 C CA . VAL A 1 83 ? -12.680 -4.406 16.248 1.00 88.06 83 VAL A CA 1
ATOM 654 C C . VAL A 1 83 ? -12.384 -3.145 17.049 1.00 88.06 83 VAL A C 1
ATOM 656 O O . VAL A 1 83 ? -11.325 -3.080 17.665 1.00 88.06 83 VAL A O 1
ATOM 659 N N . ALA A 1 84 ? -13.312 -2.184 17.101 1.00 87.19 84 ALA A N 1
ATOM 660 C CA . ALA A 1 84 ? -13.148 -0.968 17.893 1.00 87.19 84 ALA A CA 1
ATOM 661 C C . ALA A 1 84 ? -12.964 -1.292 19.383 1.00 87.19 84 ALA A C 1
ATOM 663 O O . ALA A 1 84 ? -11.963 -0.889 19.970 1.00 87.19 84 ALA A O 1
ATOM 664 N N . ALA A 1 85 ? -13.836 -2.122 19.963 1.00 88.44 85 ALA A N 1
ATOM 665 C CA . ALA A 1 85 ? -13.723 -2.529 21.364 1.00 88.44 85 ALA A CA 1
ATOM 666 C C . ALA A 1 85 ? -12.397 -3.260 21.670 1.00 88.44 85 ALA A C 1
ATOM 668 O O . ALA A 1 85 ? -11.747 -2.998 22.684 1.00 88.44 85 ALA A O 1
ATOM 669 N N . VAL A 1 86 ? -11.958 -4.161 20.782 1.00 90.25 86 VAL A N 1
ATOM 670 C CA . VAL A 1 86 ? -10.667 -4.859 20.921 1.00 90.25 86 VAL A CA 1
ATOM 671 C C . VAL A 1 86 ? -9.492 -3.894 20.754 1.00 90.25 86 VAL A C 1
ATOM 673 O O . VAL A 1 86 ? -8.499 -4.008 21.471 1.00 90.25 86 VAL A O 1
ATOM 676 N N . SER A 1 87 ? -9.593 -2.931 19.839 1.00 90.75 87 SER A N 1
ATOM 677 C CA . SER A 1 87 ? -8.574 -1.905 19.622 1.00 90.75 87 SER A CA 1
ATOM 678 C C . SER A 1 87 ? -8.420 -1.011 20.847 1.00 90.75 87 SER A C 1
ATOM 680 O O . SER A 1 87 ? -7.297 -0.785 21.285 1.00 90.75 87 SER A O 1
ATOM 682 N N . GLU A 1 88 ? -9.523 -0.559 21.444 1.00 94.00 88 GLU A N 1
ATOM 683 C CA . GLU A 1 88 ? -9.513 0.239 22.674 1.00 94.00 88 GLU A CA 1
ATOM 684 C C . GLU A 1 88 ? -8.897 -0.539 23.844 1.00 94.00 88 GLU A C 1
ATOM 686 O O . GLU A 1 88 ? -8.060 -0.010 24.581 1.00 94.00 88 GLU A O 1
ATOM 691 N N . ALA A 1 89 ? -9.236 -1.824 23.987 1.00 92.81 89 ALA A N 1
ATOM 692 C CA . ALA A 1 89 ? -8.634 -2.688 24.999 1.00 92.81 89 ALA A CA 1
ATOM 693 C C . ALA A 1 89 ? -7.122 -2.880 24.773 1.00 92.81 89 ALA A C 1
ATOM 695 O O . ALA A 1 89 ? -6.329 -2.765 25.713 1.00 92.81 89 ALA A O 1
ATOM 696 N N . ASN A 1 90 ? -6.702 -3.125 23.529 1.00 93.06 90 ASN A N 1
ATOM 697 C CA . ASN A 1 90 ? -5.291 -3.249 23.162 1.00 93.06 90 ASN A CA 1
ATOM 698 C C . ASN A 1 90 ? -4.528 -1.940 23.376 1.00 93.06 90 ASN A C 1
ATOM 700 O O . ASN A 1 90 ? -3.394 -1.966 23.853 1.00 93.06 90 ASN A O 1
ATOM 704 N N . GLU A 1 91 ? -5.138 -0.797 23.068 1.00 94.50 91 GLU A N 1
ATOM 705 C CA . GLU A 1 91 ? -4.554 0.514 23.324 1.00 94.50 91 GLU A CA 1
ATOM 706 C C . GLU A 1 91 ? -4.377 0.747 24.826 1.00 94.50 91 GLU A C 1
ATOM 708 O O . GLU A 1 91 ? -3.309 1.191 25.250 1.00 94.50 91 GLU A O 1
ATOM 713 N N . ALA A 1 92 ? -5.373 0.402 25.646 1.00 94.62 92 ALA A N 1
ATOM 714 C CA . ALA A 1 92 ? -5.266 0.502 27.097 1.00 94.62 92 ALA A CA 1
ATOM 715 C C . ALA A 1 92 ? -4.121 -0.372 27.638 1.00 94.62 92 ALA A C 1
ATOM 717 O O . ALA A 1 92 ? -3.322 0.088 28.459 1.00 94.62 92 ALA A O 1
ATOM 718 N N . LEU A 1 93 ? -3.984 -1.608 27.143 1.00 95.38 93 LEU A N 1
ATOM 719 C CA . LEU A 1 93 ? -2.870 -2.492 27.496 1.00 95.38 93 LEU A CA 1
ATOM 720 C C . LEU A 1 93 ? -1.522 -1.916 27.055 1.00 95.38 93 LEU A C 1
ATOM 722 O O . LEU A 1 93 ? -0.584 -1.853 27.851 1.00 95.38 93 LEU A O 1
ATOM 726 N N . TYR A 1 94 ? -1.421 -1.454 25.809 1.00 94.12 94 TYR A N 1
ATOM 727 C CA . TYR A 1 94 ? -0.201 -0.850 25.292 1.00 94.12 94 TYR A CA 1
ATOM 728 C C . TYR A 1 94 ? 0.180 0.391 26.099 1.00 94.12 94 TYR A C 1
ATOM 730 O O . TYR A 1 94 ? 1.321 0.509 26.528 1.00 94.12 94 TYR A O 1
ATOM 738 N N . ARG A 1 95 ? -0.761 1.292 26.379 1.00 93.69 95 ARG A N 1
ATOM 739 C CA . ARG A 1 95 ? -0.516 2.525 27.134 1.00 93.69 95 ARG A CA 1
ATOM 740 C C . ARG A 1 95 ? -0.032 2.247 28.556 1.00 93.69 95 ARG A C 1
ATOM 742 O O . ARG A 1 95 ? 0.910 2.894 29.005 1.00 93.69 95 ARG A O 1
ATOM 749 N N . ASN A 1 96 ? -0.646 1.282 29.239 1.00 93.44 96 ASN A N 1
ATOM 750 C CA . ASN A 1 96 ? -0.349 0.996 30.643 1.00 93.44 96 ASN A CA 1
ATOM 751 C C . ASN A 1 96 ? 0.898 0.125 30.827 1.00 93.44 96 ASN A C 1
ATOM 753 O O . ASN A 1 96 ? 1.637 0.317 31.790 1.00 93.44 96 ASN A O 1
ATOM 757 N N . PHE A 1 97 ? 1.144 -0.818 29.915 1.00 92.31 97 PHE A N 1
ATOM 758 C CA . PHE A 1 97 ? 2.193 -1.823 30.087 1.00 92.31 97 PHE A CA 1
ATOM 759 C C . PHE A 1 97 ? 3.301 -1.740 29.042 1.00 92.31 97 PHE A C 1
ATOM 761 O O . PHE A 1 97 ? 4.444 -1.986 29.394 1.00 92.31 97 PHE A O 1
ATOM 768 N N . GLY A 1 98 ? 3.012 -1.392 27.786 1.00 91.12 98 GLY A N 1
ATOM 769 C CA . GLY A 1 98 ? 4.005 -1.361 26.701 1.00 91.12 98 GLY A CA 1
ATOM 770 C C . GLY A 1 98 ? 4.740 -0.025 26.565 1.00 91.12 98 GLY A C 1
ATOM 771 O O . GLY A 1 98 ? 5.969 0.015 26.500 1.00 91.12 98 GLY A O 1
ATOM 772 N N . SER A 1 99 ? 3.992 1.079 26.565 1.00 91.44 99 SER A N 1
ATOM 773 C CA . SER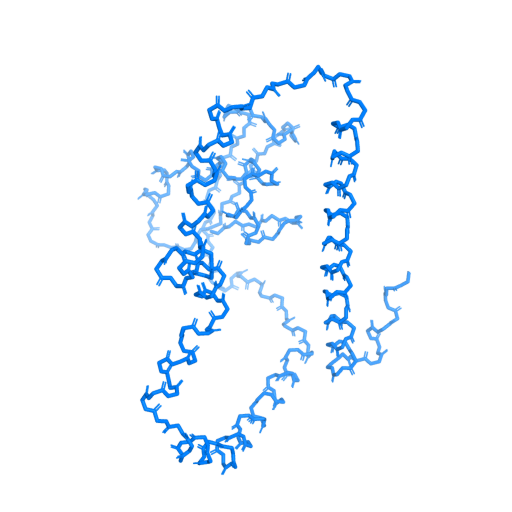 A 1 99 ? 4.485 2.441 26.358 1.00 91.44 99 SER A CA 1
ATOM 774 C C . SER A 1 99 ? 5.631 2.814 27.301 1.00 91.44 99 SER A C 1
ATOM 776 O O . SER A 1 99 ? 6.608 3.375 26.806 1.00 91.44 99 SER A O 1
ATOM 778 N N . PRO A 1 100 ? 5.603 2.488 28.610 1.00 92.94 100 PRO A N 1
ATOM 779 C CA . PRO A 1 100 ? 6.721 2.808 29.496 1.00 92.94 100 PRO A CA 1
ATOM 780 C C . PRO A 1 100 ? 8.043 2.1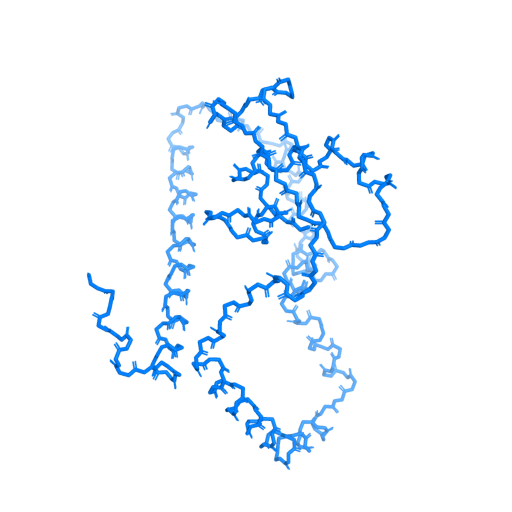62 29.054 1.00 92.94 100 PRO A C 1
ATOM 782 O O . PRO A 1 100 ? 9.074 2.829 29.030 1.00 92.94 100 PRO A O 1
ATOM 785 N N . TRP A 1 101 ? 8.026 0.895 28.625 1.00 91.81 101 TRP A N 1
ATOM 786 C CA . TRP A 1 101 ? 9.235 0.214 28.145 1.00 91.81 101 TRP A CA 1
ATOM 787 C C . TRP A 1 101 ? 9.728 0.782 26.821 1.00 91.81 101 TRP A C 1
ATOM 789 O O . TRP A 1 101 ? 10.929 0.972 26.645 1.00 91.81 101 TRP A O 1
ATOM 799 N N . VAL A 1 102 ? 8.810 1.099 25.905 1.00 89.00 102 VAL A N 1
ATOM 800 C CA . VAL A 1 102 ? 9.157 1.731 24.627 1.00 89.00 102 VAL A CA 1
ATOM 801 C C . VAL A 1 102 ? 9.784 3.103 24.860 1.00 89.00 102 VAL A C 1
ATOM 803 O O . VAL A 1 102 ? 10.808 3.407 24.257 1.00 89.00 102 VAL A O 1
ATOM 806 N N . GLN A 1 103 ? 9.225 3.915 25.759 1.00 88.81 103 GLN A N 1
ATOM 807 C CA . GLN A 1 103 ? 9.767 5.234 26.097 1.00 88.81 103 GLN A CA 1
ATOM 808 C C . GLN A 1 103 ? 11.173 5.144 26.697 1.00 88.81 103 GLN A C 1
ATOM 810 O O . GLN A 1 103 ? 12.025 5.955 26.350 1.00 88.81 103 GLN A O 1
ATOM 815 N N . VAL A 1 104 ? 11.435 4.144 27.543 1.00 90.50 104 VAL A N 1
ATOM 816 C CA . VAL A 1 104 ? 12.767 3.915 28.125 1.00 90.50 104 VAL A CA 1
ATOM 817 C C . VAL A 1 104 ? 13.764 3.387 27.087 1.00 90.50 104 VAL A C 1
ATOM 819 O O . VAL A 1 104 ? 14.930 3.775 27.102 1.00 90.50 104 VAL A O 1
ATOM 822 N N . ALA A 1 105 ? 13.329 2.512 26.179 1.00 87.31 105 ALA A N 1
ATOM 823 C CA . ALA A 1 105 ? 14.193 1.918 25.159 1.00 87.31 105 ALA A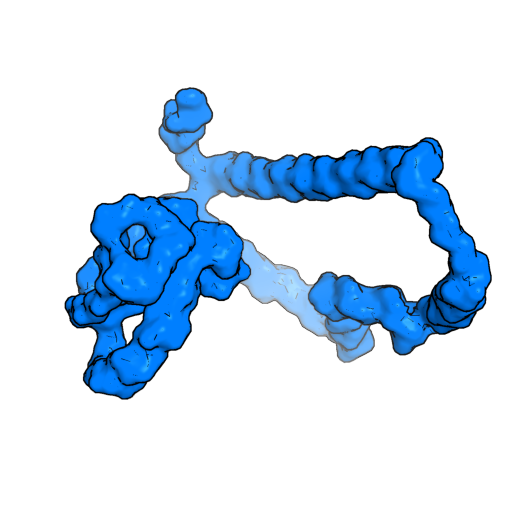 CA 1
ATOM 824 C C . ALA A 1 105 ? 14.456 2.845 23.958 1.00 87.31 105 ALA A C 1
ATOM 826 O O . ALA A 1 105 ? 15.433 2.651 23.233 1.00 87.31 105 ALA A O 1
ATOM 827 N N . THR A 1 106 ? 13.597 3.839 23.721 1.00 88.06 106 THR A N 1
ATOM 828 C CA . THR A 1 106 ? 13.707 4.733 22.563 1.00 88.06 106 THR A CA 1
ATOM 829 C C . THR A 1 106 ? 14.726 5.833 22.819 1.00 88.06 106 THR A C 1
ATOM 831 O O . THR A 1 106 ? 14.697 6.528 23.829 1.00 88.06 106 THR A O 1
ATOM 834 N N . ASN A 1 107 ? 15.607 6.046 21.846 1.00 89.56 107 ASN A N 1
ATOM 835 C CA . ASN A 1 107 ? 16.535 7.168 21.820 1.00 89.56 107 ASN A CA 1
ATOM 836 C C . ASN A 1 107 ? 16.502 7.845 20.431 1.00 89.56 107 ASN A C 1
ATOM 838 O O . ASN A 1 107 ? 15.996 7.246 19.474 1.00 89.56 107 ASN A O 1
ATOM 842 N N . PRO A 1 108 ? 17.029 9.078 20.288 1.00 88.69 108 PRO A N 1
ATOM 843 C CA . PRO A 1 108 ? 17.011 9.799 19.011 1.00 88.69 108 PRO A CA 1
ATOM 844 C C . PRO A 1 108 ? 17.663 9.028 17.856 1.00 88.69 108 PRO A C 1
ATOM 846 O O . PRO A 1 108 ? 17.228 9.142 16.714 1.00 88.69 108 PRO A O 1
ATOM 849 N N . TRP A 1 109 ? 18.673 8.205 18.154 1.00 88.81 109 TRP A N 1
ATOM 850 C CA . TRP A 1 109 ? 19.337 7.362 17.165 1.00 88.81 109 TRP A CA 1
ATOM 851 C C . TRP A 1 109 ? 18.392 6.283 16.621 1.00 88.81 109 TRP A C 1
ATOM 853 O O . TRP A 1 109 ? 18.193 6.198 15.414 1.00 88.81 109 TRP A O 1
ATOM 863 N N . ILE A 1 110 ? 17.736 5.512 17.492 1.00 89.69 110 ILE A N 1
ATOM 864 C CA . ILE A 1 110 ? 16.755 4.485 17.112 1.00 89.69 110 ILE A CA 1
ATOM 865 C C . ILE A 1 110 ? 15.590 5.107 16.337 1.00 89.69 110 ILE A C 1
ATOM 867 O O . ILE A 1 110 ? 15.165 4.548 15.329 1.00 89.69 110 ILE A O 1
ATOM 871 N N . ALA A 1 111 ? 15.099 6.273 16.765 1.00 89.31 111 ALA A N 1
ATOM 872 C CA . ALA A 1 111 ? 14.029 6.978 16.065 1.00 89.31 111 ALA A CA 1
ATOM 873 C C . ALA A 1 111 ? 14.427 7.356 14.626 1.00 89.31 111 ALA A C 1
ATOM 875 O O . ALA A 1 111 ? 13.647 7.143 13.694 1.00 89.31 111 ALA A O 1
ATOM 876 N N . GLU A 1 112 ? 15.648 7.858 14.420 1.00 89.88 112 GLU A N 1
ATOM 877 C CA . GLU A 1 112 ? 16.142 8.185 13.080 1.00 89.88 112 GLU A CA 1
ATOM 878 C C . GLU A 1 112 ? 16.336 6.917 12.229 1.00 89.88 112 GLU A C 1
ATOM 880 O O . GLU A 1 112 ? 15.950 6.899 11.060 1.00 89.88 112 GLU A O 1
ATOM 885 N N . TRP A 1 113 ? 16.829 5.820 12.813 1.00 88.81 113 TRP A N 1
ATOM 886 C CA . TRP A 1 113 ? 16.930 4.529 12.120 1.00 88.81 113 TRP A CA 1
ATOM 887 C C . TRP A 1 113 ? 15.567 3.977 11.697 1.00 88.81 113 TRP A C 1
ATOM 889 O O . TRP A 1 113 ? 15.392 3.614 10.536 1.00 88.81 113 TRP A O 1
ATOM 899 N N . LEU A 1 114 ? 14.580 3.960 12.595 1.00 90.06 114 LEU A N 1
ATOM 900 C CA . LEU A 1 114 ? 13.218 3.503 12.293 1.00 90.06 114 LEU A CA 1
ATOM 901 C C . LEU A 1 114 ? 12.564 4.342 11.197 1.00 90.06 114 LEU A C 1
ATOM 903 O O . LEU A 1 114 ? 11.889 3.809 10.320 1.00 90.06 114 LEU A O 1
ATOM 907 N N . LYS A 1 115 ? 12.802 5.654 11.206 1.00 89.31 115 LYS A N 1
ATOM 908 C CA . LYS A 1 115 ? 12.348 6.559 10.152 1.00 89.31 115 LYS A CA 1
ATOM 909 C C . LYS A 1 115 ? 12.947 6.179 8.798 1.00 89.31 115 LYS A C 1
ATOM 911 O O . LYS A 1 115 ? 12.197 6.107 7.829 1.00 89.31 115 LYS A O 1
ATOM 916 N N . TRP A 1 116 ? 14.251 5.914 8.702 1.00 87.62 116 TRP A N 1
ATOM 917 C CA . TRP A 1 116 ? 14.883 5.509 7.434 1.00 87.62 116 TRP A CA 1
ATOM 918 C C . TRP A 1 116 ? 14.510 4.092 6.982 1.00 87.62 116 TRP A C 1
ATOM 920 O O . TRP A 1 116 ? 14.378 3.852 5.780 1.00 87.62 116 TRP A O 1
ATOM 930 N N . LEU A 1 117 ? 14.273 3.184 7.929 1.00 87.75 117 LEU A N 1
ATOM 931 C CA . LEU A 1 117 ? 13.791 1.819 7.688 1.00 87.75 117 LEU A CA 1
ATOM 932 C C . LEU A 1 117 ? 12.277 1.736 7.441 1.00 87.75 117 LEU A C 1
ATOM 934 O O . LEU A 1 117 ? 11.752 0.659 7.157 1.00 87.75 117 LEU A O 1
ATOM 938 N N . HIS A 1 118 ? 11.559 2.854 7.544 1.00 91.44 118 HIS A N 1
ATOM 939 C CA . HIS A 1 118 ? 10.129 2.874 7.298 1.00 91.44 118 HIS A CA 1
ATOM 940 C C . HIS A 1 118 ? 9.837 2.439 5.847 1.00 91.44 118 HIS A C 1
ATOM 942 O O . HIS A 1 118 ? 10.388 3.046 4.921 1.00 91.44 118 HIS A O 1
ATOM 948 N N . PRO A 1 119 ? 8.919 1.483 5.599 1.00 88.81 119 PRO A N 1
ATOM 949 C CA . PRO A 1 119 ? 8.722 0.875 4.278 1.00 88.81 119 PRO A CA 1
ATOM 950 C C . PRO A 1 119 ? 8.491 1.881 3.142 1.00 88.81 119 PRO A C 1
ATOM 952 O O . PRO A 1 119 ? 9.023 1.723 2.045 1.00 88.81 119 PRO A O 1
ATOM 955 N N . MET A 1 120 ? 7.756 2.969 3.403 1.00 87.81 120 MET A N 1
ATOM 956 C CA . MET A 1 120 ? 7.515 4.029 2.409 1.00 87.81 120 MET A CA 1
ATOM 957 C C . MET A 1 120 ? 8.773 4.814 2.009 1.00 87.81 120 MET A C 1
ATOM 959 O O . MET A 1 120 ? 8.815 5.398 0.928 1.00 87.81 120 MET A O 1
ATOM 963 N N . ARG A 1 121 ? 9.779 4.886 2.885 1.00 88.31 121 ARG A N 1
ATOM 964 C CA . ARG A 1 121 ? 11.065 5.523 2.582 1.00 88.31 121 ARG A CA 1
ATOM 965 C C . ARG A 1 121 ? 12.024 4.513 1.994 1.00 88.31 121 ARG A C 1
ATOM 967 O O . ARG A 1 121 ? 12.607 4.784 0.953 1.00 88.31 121 ARG A O 1
ATOM 974 N N . THR A 1 122 ? 12.142 3.344 2.612 1.00 87.25 122 THR A N 1
ATOM 975 C CA . THR A 1 122 ? 13.043 2.297 2.137 1.00 87.25 122 THR A CA 1
ATOM 976 C C . THR A 1 122 ? 12.687 1.878 0.713 1.00 87.25 122 THR A C 1
ATOM 978 O O . THR A 1 122 ? 13.566 1.865 -0.131 1.00 87.25 122 THR A O 1
ATOM 981 N N . SER A 1 123 ? 11.408 1.683 0.376 1.00 86.25 123 SER A N 1
ATOM 982 C CA . SER A 1 123 ? 10.995 1.379 -1.010 1.00 86.25 123 SER A CA 1
ATOM 983 C C . SER A 1 123 ? 11.445 2.415 -2.049 1.00 86.25 123 SER A C 1
ATOM 985 O O . SER A 1 123 ? 11.648 2.060 -3.205 1.00 86.25 123 SER A O 1
ATOM 987 N N . ARG A 1 124 ? 11.636 3.679 -1.649 1.00 84.88 124 ARG A N 1
ATOM 988 C CA . ARG A 1 124 ? 12.099 4.761 -2.532 1.00 84.88 124 ARG A CA 1
ATOM 989 C C . ARG A 1 124 ? 13.617 4.918 -2.544 1.00 84.88 124 ARG A C 1
ATOM 991 O O . ARG A 1 124 ? 14.192 5.170 -3.595 1.00 84.88 124 ARG A O 1
ATOM 998 N N . TYR A 1 125 ? 14.262 4.797 -1.386 1.00 86.38 125 TYR A N 1
ATOM 999 C CA . TYR A 1 125 ? 15.686 5.094 -1.235 1.00 86.38 125 TYR A CA 1
ATOM 1000 C C . TYR A 1 125 ? 16.589 3.867 -1.332 1.00 86.38 125 TYR A C 1
ATOM 1002 O O . TYR A 1 125 ? 17.771 4.042 -1.602 1.00 86.38 125 TYR A O 1
ATOM 1010 N N . LEU A 1 126 ? 16.077 2.645 -1.159 1.00 86.00 126 LEU A N 1
ATOM 1011 C CA . LEU A 1 126 ? 16.895 1.425 -1.097 1.00 86.00 126 LEU A CA 1
ATOM 1012 C C . LEU A 1 126 ? 17.782 1.235 -2.337 1.00 86.00 126 LEU A C 1
ATOM 1014 O O . LEU A 1 126 ? 18.916 0.779 -2.214 1.00 86.00 126 LEU A O 1
ATOM 1018 N N . PHE A 1 127 ? 17.283 1.631 -3.509 1.00 83.81 127 PHE A N 1
ATOM 1019 C CA . PHE A 1 127 ? 18.014 1.584 -4.781 1.00 83.81 127 PHE A CA 1
ATOM 1020 C C . PHE A 1 127 ? 18.569 2.946 -5.220 1.00 83.81 127 PHE A C 1
ATOM 1022 O O . PHE A 1 127 ? 18.986 3.105 -6.361 1.00 83.81 127 PHE A O 1
ATOM 1029 N N . SER A 1 128 ? 18.587 3.940 -4.330 1.00 84.75 128 SER A N 1
ATOM 1030 C CA . SER A 1 128 ? 19.238 5.221 -4.607 1.00 84.75 128 SER A CA 1
ATOM 1031 C C . SER A 1 128 ? 20.737 5.136 -4.336 1.00 84.75 128 SER A C 1
ATOM 1033 O O . SER A 1 128 ? 21.166 4.501 -3.372 1.00 84.75 128 SER A O 1
ATOM 1035 N N . GLU A 1 129 ? 21.534 5.850 -5.126 1.00 79.88 129 GLU A N 1
ATOM 1036 C CA . GLU A 1 129 ? 22.986 5.969 -4.924 1.00 79.88 129 GLU A CA 1
ATOM 1037 C C . GLU A 1 129 ? 23.354 6.576 -3.569 1.00 79.88 129 GLU A C 1
ATOM 1039 O O . GLU A 1 129 ? 24.380 6.229 -2.987 1.00 79.88 129 GLU A O 1
ATOM 1044 N N . ALA A 1 130 ? 22.494 7.456 -3.048 1.00 77.19 130 ALA A N 1
ATOM 1045 C CA . ALA A 1 130 ? 22.683 8.099 -1.755 1.00 77.19 130 ALA A CA 1
ATOM 1046 C C . ALA A 1 130 ? 22.593 7.108 -0.580 1.00 77.19 130 ALA A C 1
ATOM 1048 O O . ALA A 1 130 ? 23.252 7.312 0.436 1.00 77.19 130 ALA A O 1
ATOM 1049 N N . PHE A 1 131 ? 21.785 6.050 -0.706 1.00 81.50 131 PHE A N 1
ATOM 1050 C CA . PHE A 1 131 ? 21.577 5.059 0.356 1.00 81.50 131 PHE A CA 1
ATOM 1051 C C . PHE A 1 131 ? 22.358 3.762 0.116 1.00 81.50 131 PHE A C 1
ATOM 1053 O O . PHE A 1 131 ? 22.795 3.112 1.063 1.00 81.50 131 PHE A O 1
ATOM 1060 N N . ASN A 1 132 ? 22.556 3.386 -1.148 1.00 85.94 132 ASN A N 1
ATOM 1061 C CA . ASN A 1 132 ? 23.292 2.200 -1.547 1.00 85.94 132 ASN A CA 1
ATOM 1062 C C . ASN A 1 132 ? 24.394 2.575 -2.554 1.00 85.94 132 ASN A C 1
ATOM 1064 O O . ASN A 1 132 ? 24.136 2.612 -3.759 1.00 85.94 132 ASN A O 1
ATOM 1068 N N . PRO A 1 133 ? 25.644 2.788 -2.095 1.00 86.00 133 PRO A N 1
ATOM 1069 C CA . PRO A 1 133 ? 26.761 3.175 -2.960 1.00 86.00 133 PRO A CA 1
ATOM 1070 C C . PRO A 1 133 ? 27.030 2.206 -4.121 1.00 86.00 133 PRO A C 1
ATOM 1072 O O . PRO A 1 133 ? 27.573 2.614 -5.145 1.00 86.00 133 PRO A O 1
ATOM 1075 N N . SER A 1 134 ? 26.625 0.933 -4.002 1.00 87.00 134 SER A N 1
ATOM 1076 C CA . SER A 1 134 ? 26.753 -0.040 -5.097 1.00 87.00 134 SER A CA 1
ATOM 1077 C C . SER A 1 134 ? 25.880 0.300 -6.314 1.00 87.00 134 SER A C 1
ATOM 1079 O O . SER A 1 134 ? 26.201 -0.117 -7.426 1.00 87.00 134 SER A O 1
ATOM 1081 N N . MET A 1 135 ? 24.838 1.123 -6.145 1.00 90.50 135 MET A N 1
ATOM 1082 C CA . MET A 1 135 ? 23.980 1.595 -7.240 1.00 90.50 135 MET A CA 1
ATOM 1083 C C . MET A 1 135 ? 24.714 2.508 -8.214 1.00 90.50 135 MET A C 1
ATOM 1085 O O . MET A 1 135 ? 24.403 2.487 -9.398 1.00 90.50 135 MET A O 1
ATOM 1089 N N . ARG A 1 136 ? 25.781 3.184 -7.775 1.00 87.06 136 ARG A N 1
ATOM 1090 C CA . ARG A 1 136 ? 26.665 3.916 -8.690 1.00 87.06 136 ARG A CA 1
ATOM 1091 C C . ARG A 1 136 ? 27.391 2.980 -9.660 1.00 87.06 136 ARG A C 1
ATOM 1093 O O . ARG A 1 136 ? 27.641 3.324 -10.808 1.00 87.06 136 ARG A O 1
ATOM 1100 N N . GLY A 1 137 ? 27.708 1.762 -9.215 1.00 89.06 137 GLY A N 1
ATOM 1101 C CA . GLY A 1 137 ? 28.226 0.717 -10.097 1.00 89.06 137 GLY A CA 1
ATOM 1102 C C . GLY A 1 137 ? 27.189 0.281 -11.134 1.00 89.06 137 GLY A C 1
ATOM 1103 O O . GLY A 1 137 ? 27.536 0.076 -12.294 1.00 89.06 137 GLY A O 1
ATOM 1104 N N . VAL A 1 138 ? 25.917 0.193 -10.736 1.00 88.75 138 VAL A N 1
ATOM 1105 C CA . VAL A 1 138 ? 24.805 -0.121 -11.647 1.00 88.75 138 VAL A CA 1
ATOM 1106 C C . VAL A 1 138 ? 24.600 0.991 -12.672 1.00 88.75 138 VAL A C 1
ATOM 1108 O O . VAL A 1 138 ? 24.433 0.672 -13.841 1.00 88.75 138 VAL A O 1
ATOM 1111 N N . GLU A 1 139 ? 24.676 2.263 -12.276 1.00 86.88 139 GLU A N 1
ATOM 1112 C CA . GLU A 1 139 ? 24.598 3.416 -13.187 1.00 86.88 139 GLU A CA 1
ATOM 1113 C C . GLU A 1 139 ? 25.681 3.341 -14.279 1.00 86.88 139 GLU A C 1
ATOM 1115 O O . GLU A 1 139 ? 25.379 3.363 -15.472 1.00 86.88 139 GLU A O 1
ATOM 1120 N N . ILE A 1 140 ? 26.942 3.140 -13.881 1.00 88.62 140 ILE A N 1
ATOM 1121 C CA . ILE A 1 140 ? 28.069 3.010 -14.818 1.00 88.62 140 ILE A CA 1
ATOM 1122 C C . ILE A 1 140 ? 27.863 1.819 -15.763 1.00 88.62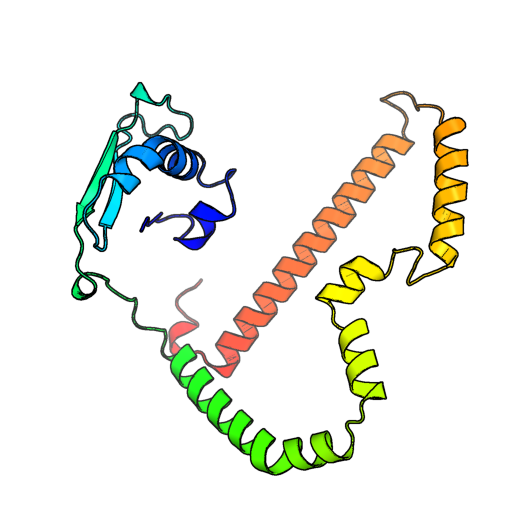 140 ILE A C 1
ATOM 1124 O O . ILE A 1 14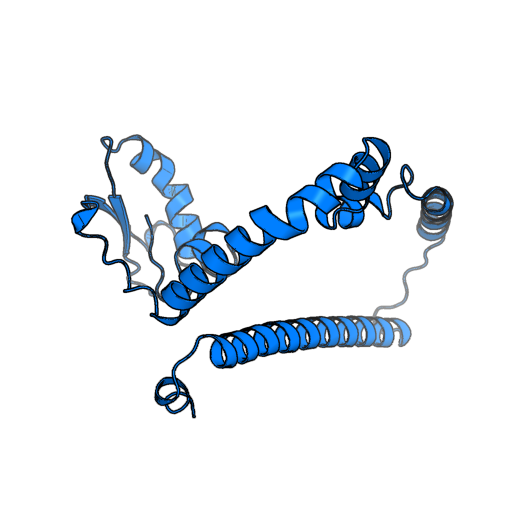0 ? 28.089 1.924 -16.971 1.00 88.62 140 ILE A O 1
ATOM 1128 N N . LEU A 1 141 ? 27.437 0.672 -15.229 1.00 90.50 141 LEU A N 1
ATOM 1129 C CA . LEU A 1 141 ? 27.169 -0.518 -16.035 1.00 90.50 141 LEU A CA 1
ATOM 1130 C C . LEU A 1 141 ? 25.987 -0.308 -16.986 1.00 90.50 141 LEU A C 1
ATOM 1132 O O . LEU A 1 141 ? 26.053 -0.757 -18.128 1.00 90.50 141 LEU A O 1
ATOM 1136 N N . ALA A 1 142 ? 24.938 0.391 -16.554 1.00 88.94 142 ALA A N 1
ATOM 1137 C CA . ALA A 1 142 ? 23.779 0.707 -17.379 1.00 88.94 142 ALA A CA 1
ATOM 1138 C C . ALA A 1 142 ? 24.180 1.554 -18.592 1.00 88.94 142 ALA A C 1
ATOM 1140 O O . ALA A 1 142 ? 23.765 1.241 -19.707 1.00 88.94 142 ALA A O 1
ATOM 1141 N N . ASP A 1 143 ? 25.056 2.543 -18.408 1.00 89.00 143 ASP A N 1
ATOM 1142 C CA . ASP A 1 143 ? 25.611 3.363 -19.489 1.00 89.00 143 ASP A CA 1
ATOM 1143 C C . ASP A 1 143 ? 26.406 2.533 -20.507 1.00 89.00 143 ASP A C 1
ATOM 1145 O O . ASP A 1 143 ? 26.249 2.677 -21.725 1.00 89.00 143 ASP A O 1
ATOM 1149 N N . VAL A 1 144 ? 27.252 1.623 -20.015 1.00 90.56 144 VAL A N 1
ATOM 1150 C CA . VAL A 1 144 ? 28.035 0.714 -20.863 1.00 90.56 144 VAL A CA 1
ATOM 1151 C C . VAL A 1 144 ? 27.116 -0.226 -21.643 1.00 90.56 144 VAL A C 1
ATOM 1153 O O . VAL A 1 144 ? 27.311 -0.420 -22.844 1.00 90.56 144 VAL A O 1
ATOM 1156 N N . VAL A 1 145 ? 26.097 -0.788 -20.993 1.00 90.56 145 VAL A N 1
ATOM 1157 C CA . VAL A 1 145 ? 25.118 -1.671 -21.635 1.00 90.56 145 VAL A CA 1
ATOM 1158 C C . VAL A 1 145 ? 24.287 -0.900 -22.658 1.00 90.56 145 VAL A C 1
ATOM 1160 O O . VAL A 1 145 ? 24.117 -1.382 -23.772 1.00 90.56 145 VAL A O 1
ATOM 1163 N N . ALA A 1 146 ? 23.828 0.313 -22.347 1.00 88.44 146 ALA A N 1
ATOM 1164 C CA . ALA A 1 146 ? 23.024 1.129 -23.253 1.00 88.44 146 ALA A CA 1
ATOM 1165 C C . ALA A 1 146 ? 23.763 1.461 -24.559 1.00 88.44 146 ALA A C 1
ATOM 1167 O O . ALA A 1 146 ? 23.154 1.421 -25.628 1.00 88.44 146 ALA A O 1
ATOM 1168 N N . ARG A 1 147 ? 25.074 1.734 -24.488 1.00 90.06 147 ARG A N 1
ATOM 1169 C CA . ARG A 1 147 ? 25.919 2.006 -25.666 1.00 90.06 147 ARG A CA 1
ATOM 1170 C C . ARG A 1 147 ? 26.223 0.760 -26.494 1.00 90.06 147 ARG A C 1
ATOM 1172 O O . ARG A 1 147 ? 26.355 0.865 -27.708 1.00 90.06 147 ARG A O 1
ATOM 1179 N N . ASN A 1 148 ? 26.338 -0.400 -25.849 1.00 88.12 148 ASN A N 1
ATOM 1180 C CA . ASN A 1 148 ? 26.717 -1.657 -26.500 1.00 88.12 148 ASN A CA 1
ATOM 1181 C C . ASN A 1 148 ? 25.526 -2.589 -26.778 1.00 88.12 148 ASN A C 1
ATOM 1183 O O . ASN A 1 148 ? 25.719 -3.706 -27.262 1.00 88.12 148 ASN A O 1
ATOM 1187 N N . ARG A 1 149 ? 24.292 -2.160 -26.476 1.00 85.06 149 ARG A N 1
ATOM 1188 C CA . ARG A 1 149 ? 23.101 -2.979 -26.708 1.00 85.06 149 ARG A CA 1
ATOM 1189 C C . ARG A 1 149 ? 22.922 -3.223 -28.203 1.00 85.06 149 ARG A C 1
ATOM 1191 O O . ARG A 1 149 ? 22.870 -2.292 -29.004 1.00 85.06 149 ARG A O 1
ATOM 1198 N N . THR A 1 150 ? 22.762 -4.484 -28.569 1.00 83.94 150 THR A N 1
ATOM 1199 C CA . THR A 1 150 ? 22.341 -4.899 -29.907 1.00 83.94 150 THR A CA 1
ATOM 1200 C C . THR A 1 150 ? 20.927 -5.449 -29.803 1.00 83.94 150 THR A C 1
ATOM 1202 O O . THR A 1 150 ? 20.654 -6.335 -28.996 1.00 83.94 150 THR A O 1
ATOM 1205 N N . VAL A 1 151 ? 20.003 -4.871 -30.574 1.00 82.75 151 VAL A N 1
ATOM 1206 C CA . VAL A 1 151 ? 18.599 -5.301 -30.572 1.00 82.75 151 VAL A CA 1
ATOM 1207 C C . VAL A 1 151 ? 18.520 -6.694 -31.190 1.00 82.75 151 VAL A C 1
ATOM 1209 O O . VAL A 1 151 ? 19.008 -6.909 -32.300 1.00 82.75 151 VAL A O 1
ATOM 1212 N N . LEU A 1 152 ? 17.918 -7.636 -30.464 1.00 85.06 152 LEU A N 1
ATOM 1213 C CA . LEU A 1 152 ? 17.668 -8.980 -30.974 1.00 85.06 152 LEU A CA 1
ATOM 1214 C C . LEU A 1 152 ? 16.498 -8.967 -31.975 1.00 85.06 152 LEU A C 1
ATOM 1216 O O . LEU A 1 152 ? 15.580 -8.157 -31.823 1.00 85.06 152 LEU A O 1
ATOM 1220 N N . PRO A 1 153 ? 16.496 -9.863 -32.981 1.00 88.56 153 PRO A N 1
ATOM 1221 C CA . PRO A 1 153 ? 15.356 -10.033 -33.877 1.00 88.56 153 PRO A CA 1
ATOM 1222 C C . PRO A 1 153 ? 14.059 -10.328 -33.100 1.00 88.56 153 PRO A C 1
ATOM 1224 O O . PRO A 1 153 ? 14.130 -11.020 -32.084 1.00 88.56 153 PRO A O 1
ATOM 1227 N N . PR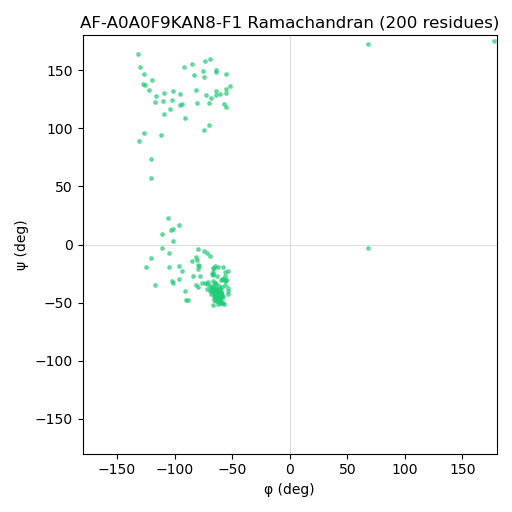O A 1 154 ? 12.882 -9.874 -33.574 1.00 82.44 154 PRO A N 1
ATOM 1228 C CA . PRO A 1 154 ? 11.607 -10.045 -32.866 1.00 82.44 154 PRO A CA 1
ATOM 1229 C C . PRO A 1 154 ? 11.252 -11.497 -32.517 1.00 82.44 154 PRO A C 1
ATOM 1231 O O . PRO A 1 154 ? 10.629 -11.728 -31.483 1.00 82.44 154 PRO A O 1
ATOM 1234 N N . ASP A 1 155 ? 11.699 -12.447 -33.343 1.00 85.56 155 ASP A N 1
ATOM 1235 C CA . ASP A 1 155 ? 11.419 -13.885 -33.219 1.00 85.56 155 ASP A CA 1
ATOM 1236 C C . ASP A 1 155 ? 12.540 -14.651 -32.487 1.00 85.56 155 ASP A C 1
ATOM 1238 O O . ASP A 1 155 ? 12.678 -15.870 -32.605 1.00 85.56 155 ASP A O 1
ATOM 1242 N N . HIS A 1 156 ? 13.422 -13.944 -31.773 1.00 88.38 156 HIS A N 1
ATOM 1243 C CA . HIS A 1 156 ? 14.531 -14.579 -31.073 1.00 88.38 156 HIS A CA 1
ATOM 1244 C C . HIS A 1 156 ? 14.025 -15.343 -29.831 1.00 88.38 156 HIS A C 1
ATOM 1246 O O . HIS A 1 156 ? 13.407 -14.734 -28.956 1.00 88.38 156 HIS A O 1
ATOM 1252 N N . PRO A 1 157 ? 14.380 -16.629 -29.637 1.00 90.75 157 PRO A N 1
ATOM 1253 C CA . PRO A 1 157 ? 13.822 -17.474 -28.569 1.00 90.75 157 PRO A CA 1
ATOM 1254 C C . PRO A 1 157 ? 14.111 -16.977 -27.142 1.00 90.75 157 PRO A C 1
ATOM 1256 O O . PRO A 1 157 ? 13.453 -17.384 -26.187 1.00 90.75 157 PRO A O 1
ATOM 1259 N N . LEU A 1 158 ? 15.114 -16.109 -26.966 1.00 89.69 158 LEU A N 1
ATOM 1260 C CA . LEU A 1 158 ? 15.378 -15.458 -25.676 1.00 89.69 158 LEU A CA 1
ATOM 1261 C C . LEU A 1 158 ? 14.324 -14.403 -25.315 1.00 89.69 158 LEU A C 1
ATOM 1263 O O . LEU A 1 158 ? 14.000 -14.293 -24.137 1.00 89.69 158 LEU A O 1
ATOM 1267 N N . LEU A 1 159 ? 13.764 -13.683 -26.294 1.00 88.56 159 LEU A N 1
ATOM 1268 C CA . LEU A 1 159 ? 12.703 -12.699 -26.049 1.00 88.56 159 LEU A CA 1
ATOM 1269 C C . LEU A 1 159 ? 11.409 -13.391 -25.609 1.00 88.56 159 LEU A C 1
ATOM 1271 O O . LEU A 1 159 ? 10.718 -12.904 -24.718 1.00 88.56 159 LEU A O 1
ATOM 1275 N N . ASP A 1 160 ? 11.105 -14.562 -26.171 1.00 89.50 160 ASP A N 1
ATOM 1276 C CA . ASP A 1 160 ? 9.942 -15.350 -25.750 1.00 89.50 160 ASP A CA 1
ATOM 1277 C C . ASP A 1 160 ? 10.102 -15.886 -24.324 1.00 89.50 160 ASP A C 1
ATOM 1279 O O . ASP A 1 160 ? 9.163 -15.837 -23.525 1.00 89.50 160 ASP A O 1
ATOM 1283 N N . ARG A 1 161 ? 11.312 -16.336 -23.961 1.00 92.19 161 ARG A N 1
ATOM 1284 C CA . ARG A 1 161 ? 11.631 -16.732 -22.579 1.00 92.19 161 ARG A CA 1
ATOM 1285 C C . ARG A 1 161 ? 11.537 -15.558 -21.612 1.00 92.19 161 ARG A C 1
ATOM 1287 O O . ARG A 1 161 ? 10.999 -15.734 -20.524 1.00 92.19 161 ARG A O 1
ATOM 1294 N N . GLU A 1 162 ? 12.026 -14.381 -21.999 1.00 92.06 162 GLU A N 1
ATOM 1295 C CA . GLU A 1 162 ? 11.925 -13.157 -21.199 1.00 92.06 162 GLU A CA 1
ATOM 1296 C C . GLU A 1 162 ? 10.461 -12.782 -20.947 1.00 92.06 162 GLU A C 1
ATOM 1298 O O . GLU A 1 162 ? 10.059 -12.617 -19.797 1.00 92.06 162 GLU A O 1
ATOM 1303 N N . ARG A 1 163 ? 9.634 -12.731 -21.999 1.00 91.69 163 ARG A N 1
ATOM 1304 C CA . ARG A 1 163 ? 8.196 -12.438 -21.882 1.00 91.69 163 ARG A CA 1
ATOM 1305 C C . ARG A 1 163 ? 7.477 -13.455 -21.001 1.00 91.69 163 ARG A C 1
ATOM 1307 O O . ARG A 1 163 ? 6.693 -13.062 -20.142 1.00 91.69 163 ARG A O 1
ATOM 1314 N N . SER A 1 164 ? 7.762 -14.745 -21.184 1.00 93.50 164 SER A N 1
ATOM 1315 C CA . SER A 1 164 ? 7.186 -15.806 -20.353 1.00 93.50 164 SER A CA 1
ATOM 1316 C C . SER A 1 164 ? 7.606 -15.671 -18.889 1.00 93.50 164 SER A C 1
ATOM 1318 O O . SER A 1 164 ? 6.770 -15.806 -18.001 1.00 93.50 164 SER A O 1
ATOM 1320 N N . PHE A 1 165 ? 8.876 -15.362 -18.625 1.00 95.62 165 PHE A N 1
ATOM 1321 C CA . PHE A 1 165 ? 9.377 -15.153 -17.270 1.00 95.62 165 PHE A CA 1
ATOM 1322 C C . PHE A 1 165 ? 8.722 -13.938 -16.602 1.00 95.62 165 PHE A C 1
ATOM 1324 O O . PHE A 1 165 ? 8.250 -14.044 -15.474 1.00 95.62 165 PHE A O 1
ATOM 1331 N N . ILE A 1 166 ? 8.627 -12.806 -17.308 1.00 95.31 166 ILE A N 1
ATOM 1332 C CA . ILE A 1 166 ? 7.933 -11.607 -16.816 1.00 95.31 166 ILE A CA 1
ATOM 1333 C C . ILE A 1 166 ? 6.461 -11.924 -16.519 1.00 95.31 166 ILE A C 1
ATOM 1335 O O . ILE A 1 166 ? 5.957 -11.525 -15.470 1.00 95.31 166 ILE A O 1
ATOM 1339 N N . GLY A 1 167 ? 5.793 -12.678 -17.399 1.00 95.69 167 GLY A N 1
ATOM 1340 C CA . GLY A 1 167 ? 4.423 -13.149 -17.185 1.00 95.69 167 GLY A CA 1
ATOM 1341 C C . GLY A 1 167 ? 4.286 -13.978 -15.906 1.00 95.69 167 GLY A C 1
ATOM 1342 O O . GLY A 1 167 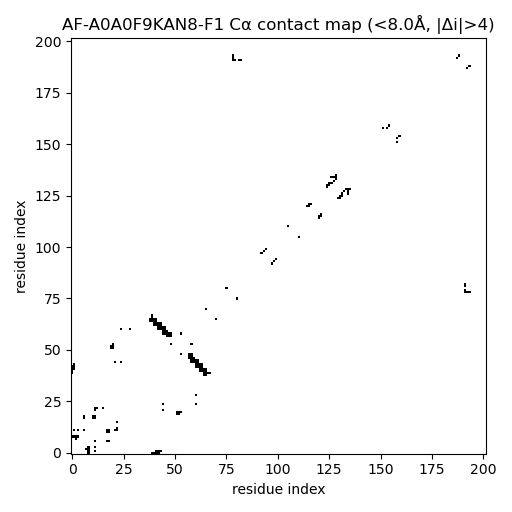? 3.472 -13.646 -15.050 1.00 95.69 167 GLY A O 1
ATOM 1343 N N . GLN A 1 168 ? 5.150 -14.980 -15.719 1.00 96.12 168 GLN A N 1
ATOM 1344 C CA . GLN A 1 168 ? 5.165 -15.828 -14.520 1.00 96.12 168 GLN A CA 1
ATOM 1345 C C . GLN A 1 168 ? 5.412 -15.028 -13.235 1.00 96.12 168 GLN A C 1
ATOM 1347 O O . GLN A 1 168 ? 4.775 -15.278 -12.214 1.00 96.12 168 GLN A O 1
ATOM 1352 N N . VAL A 1 169 ? 6.318 -14.045 -13.267 1.00 96.56 169 VAL A N 1
ATOM 1353 C CA . VAL A 1 169 ? 6.561 -13.155 -12.121 1.00 96.56 169 VAL A CA 1
ATOM 1354 C C . VAL A 1 169 ? 5.319 -12.315 -11.817 1.00 96.56 169 VAL A C 1
ATOM 1356 O O . VAL A 1 169 ? 4.948 -12.180 -10.651 1.00 96.56 169 VAL A O 1
ATOM 1359 N N . GLY A 1 170 ? 4.652 -11.787 -12.848 1.00 95.12 170 GLY A N 1
ATOM 1360 C CA . GLY A 1 170 ? 3.397 -11.050 -12.704 1.00 95.12 170 GLY A CA 1
ATOM 1361 C C . GLY A 1 170 ? 2.295 -11.897 -12.063 1.00 95.12 170 GLY A C 1
ATOM 1362 O O . GLY A 1 170 ? 1.694 -11.477 -11.073 1.00 95.12 170 GLY A O 1
ATOM 1363 N N . GLU A 1 171 ? 2.091 -13.116 -12.561 1.00 95.69 171 GLU A N 1
ATOM 1364 C CA . GLU A 1 171 ? 1.127 -14.076 -12.010 1.00 95.69 171 GLU A CA 1
ATOM 1365 C C . GLU A 1 171 ? 1.457 -14.458 -10.561 1.00 95.69 171 GLU A C 1
ATOM 1367 O O . GLU A 1 171 ? 0.567 -14.507 -9.710 1.00 95.69 171 GLU A O 1
ATOM 1372 N N . ALA A 1 172 ? 2.738 -14.670 -10.241 1.00 96.25 172 ALA A N 1
ATOM 1373 C CA . ALA A 1 172 ? 3.179 -14.966 -8.882 1.00 96.25 172 ALA A CA 1
ATOM 1374 C C . ALA A 1 172 ? 2.890 -13.802 -7.919 1.00 96.25 172 ALA A C 1
ATOM 1376 O O . ALA A 1 172 ? 2.396 -14.027 -6.812 1.00 96.25 172 ALA A O 1
ATOM 1377 N N . MET A 1 173 ? 3.146 -12.557 -8.335 1.00 95.31 173 MET A N 1
ATOM 1378 C CA . MET A 1 173 ? 2.825 -11.366 -7.542 1.00 95.31 173 MET A CA 1
ATOM 1379 C C . MET A 1 173 ? 1.315 -11.199 -7.345 1.00 95.31 173 MET A C 1
ATOM 1381 O O . MET A 1 173 ? 0.869 -10.879 -6.240 1.00 95.31 173 MET A O 1
ATOM 1385 N N . GLU A 1 174 ? 0.515 -11.435 -8.386 1.00 94.56 174 GLU A N 1
ATOM 1386 C CA . GLU A 1 174 ? -0.943 -11.370 -8.287 1.00 94.56 174 GLU A CA 1
ATOM 1387 C C . GLU A 1 174 ? -1.495 -12.456 -7.356 1.00 94.56 174 GLU A C 1
ATOM 1389 O O . GLU A 1 174 ? -2.327 -12.164 -6.495 1.00 94.56 174 GLU A O 1
ATOM 1394 N N . SER A 1 175 ? -1.002 -13.688 -7.481 1.00 94.44 175 SER A N 1
ATOM 1395 C CA . SER A 1 175 ? -1.355 -14.807 -6.605 1.00 94.44 175 SER A CA 1
ATOM 1396 C C . SER A 1 175 ? -0.988 -14.524 -5.148 1.00 94.44 175 SER A C 1
ATOM 1398 O O . SER A 1 175 ? -1.815 -14.711 -4.252 1.00 94.44 175 SER A O 1
ATOM 1400 N N . ALA A 1 176 ? 0.211 -13.988 -4.897 1.00 94.75 176 ALA A N 1
ATOM 1401 C CA . ALA A 1 176 ? 0.641 -13.590 -3.560 1.00 94.75 176 ALA A CA 1
ATOM 1402 C C . ALA A 1 176 ? -0.272 -12.505 -2.970 1.00 94.75 176 ALA A C 1
ATOM 1404 O O . ALA A 1 176 ? -0.657 -12.592 -1.803 1.00 94.75 176 ALA A O 1
ATOM 1405 N N . ARG A 1 177 ? -0.671 -11.514 -3.779 1.00 92.56 177 ARG A N 1
ATOM 1406 C CA . ARG A 1 177 ? -1.624 -10.477 -3.368 1.00 92.56 177 ARG A CA 1
ATOM 1407 C C . ARG A 1 177 ? -2.985 -11.077 -3.018 1.00 92.56 177 ARG A C 1
ATOM 1409 O O . ARG A 1 177 ? -3.470 -10.825 -1.924 1.00 92.56 177 ARG A O 1
ATOM 1416 N N . LYS A 1 178 ? -3.569 -11.901 -3.896 1.00 94.44 178 LYS A N 1
ATOM 1417 C CA . LYS A 1 178 ? -4.864 -12.564 -3.652 1.00 94.44 178 LYS A CA 1
ATOM 1418 C C . LYS A 1 178 ? -4.829 -13.441 -2.401 1.00 94.44 178 LYS A C 1
ATOM 1420 O O . LYS A 1 178 ? -5.736 -13.370 -1.584 1.00 94.44 178 LYS A O 1
ATOM 1425 N N . SER A 1 179 ? -3.758 -14.214 -2.224 1.00 94.81 179 SER A N 1
ATOM 1426 C CA . SER A 1 179 ? -3.575 -15.080 -1.055 1.00 94.81 179 SER A CA 1
ATOM 1427 C C . SER A 1 179 ? -3.465 -14.273 0.237 1.00 94.81 179 SER A C 1
ATOM 1429 O O . SER A 1 179 ? -4.081 -14.624 1.238 1.00 94.81 179 SER A O 1
ATOM 1431 N N . ARG A 1 180 ? -2.709 -13.169 0.218 1.00 95.19 180 ARG A N 1
ATOM 1432 C CA . ARG A 1 180 ? -2.591 -12.252 1.356 1.00 95.19 180 ARG A CA 1
ATOM 1433 C C . ARG A 1 180 ? -3.934 -11.599 1.687 1.00 95.19 180 ARG A C 1
ATOM 1435 O O . ARG A 1 180 ? -4.313 -11.568 2.852 1.00 95.19 180 ARG A O 1
ATOM 1442 N N . ASP A 1 181 ? -4.627 -11.080 0.679 1.00 93.56 181 ASP A N 1
ATOM 1443 C CA . ASP A 1 181 ? -5.904 -10.387 0.855 1.00 93.56 181 ASP A CA 1
ATOM 1444 C C . ASP A 1 181 ? -6.967 -11.367 1.404 1.00 93.56 181 ASP A C 1
ATOM 1446 O O . ASP A 1 181 ? -7.611 -11.064 2.405 1.00 93.56 181 ASP A O 1
ATOM 1450 N N . GLY A 1 182 ? -7.044 -12.589 0.860 1.00 92.19 182 GLY A N 1
ATOM 1451 C CA . GLY A 1 182 ? -7.930 -13.645 1.365 1.00 92.19 182 GLY A CA 1
ATOM 1452 C C . GLY A 1 182 ? -7.554 -14.149 2.763 1.00 92.19 182 GLY A C 1
ATOM 1453 O O . GLY A 1 182 ? -8.428 -14.415 3.584 1.00 92.19 182 GLY A O 1
ATOM 1454 N N . PHE A 1 183 ? -6.259 -14.225 3.089 1.00 94.19 183 PHE A N 1
ATOM 1455 C CA . PHE A 1 183 ? -5.813 -14.535 4.450 1.00 94.19 183 PHE A CA 1
ATOM 1456 C C . PHE A 1 183 ? -6.267 -13.466 5.454 1.00 94.19 183 PHE A C 1
ATOM 1458 O O . PHE A 1 183 ? -6.708 -13.808 6.554 1.00 94.19 183 PHE A O 1
ATOM 1465 N N . TYR A 1 184 ? -6.185 -12.181 5.091 1.00 90.12 184 TYR A N 1
ATOM 1466 C CA . TYR A 1 184 ? -6.675 -11.095 5.942 1.00 90.12 184 TYR A CA 1
ATOM 1467 C C . TYR A 1 184 ? -8.186 -11.151 6.128 1.00 90.12 184 TYR A C 1
ATOM 1469 O O . TYR A 1 184 ? -8.646 -11.040 7.262 1.00 90.12 184 TYR A O 1
ATOM 1477 N N . GLU A 1 185 ? -8.941 -11.377 5.058 1.00 88.31 185 GLU A N 1
ATOM 1478 C CA . GLU A 1 185 ? -10.397 -11.514 5.110 1.00 88.31 185 GLU A CA 1
ATOM 1479 C C . GLU A 1 185 ? -10.828 -12.701 5.979 1.00 88.31 185 GLU A C 1
ATOM 1481 O O . GLU A 1 185 ? -11.626 -12.542 6.902 1.00 88.31 185 GLU A O 1
ATOM 1486 N N . GLN A 1 186 ? -10.221 -13.873 5.774 1.00 89.69 186 GLN A N 1
ATOM 1487 C CA . GLN A 1 186 ? -10.505 -15.058 6.577 1.00 89.69 186 GLN A CA 1
ATOM 1488 C C . GLN A 1 186 ? -10.154 -14.838 8.051 1.00 89.69 186 GLN A C 1
ATOM 1490 O O . GLN A 1 186 ? -10.947 -15.162 8.934 1.00 89.69 186 GLN A O 1
ATOM 1495 N N . THR A 1 187 ? -8.981 -14.270 8.340 1.00 90.06 187 THR A N 1
ATOM 1496 C CA . THR A 1 187 ? -8.561 -13.983 9.719 1.00 90.06 187 THR A CA 1
ATOM 1497 C C . THR A 1 187 ? -9.500 -12.975 10.377 1.00 90.06 187 THR A C 1
ATOM 1499 O O . THR A 1 187 ? -9.886 -13.153 11.531 1.00 90.06 187 THR A O 1
ATOM 1502 N N . PHE A 1 188 ? -9.920 -11.947 9.640 1.00 88.12 188 PHE A N 1
ATOM 1503 C CA . PHE A 1 188 ? -10.885 -10.962 10.110 1.00 88.12 188 PHE A CA 1
ATOM 1504 C C . PHE A 1 188 ? -12.239 -11.608 10.424 1.00 88.12 188 PHE A C 1
ATOM 1506 O O . PHE A 1 188 ? -12.767 -11.427 11.522 1.00 88.12 188 PHE A O 1
ATOM 1513 N N . GLY A 1 189 ? -12.769 -12.423 9.510 1.00 85.88 189 GLY A N 1
ATOM 1514 C CA . GLY A 1 189 ? -14.015 -13.161 9.714 1.00 85.88 189 GLY A CA 1
ATOM 1515 C C . GLY A 1 189 ? -13.940 -14.150 10.882 1.00 85.88 189 GLY A C 1
ATOM 1516 O O . GLY A 1 189 ? -14.907 -14.297 11.629 1.00 85.88 189 GLY A O 1
ATOM 1517 N N . LEU A 1 190 ? -12.788 -14.791 11.099 1.00 87.62 190 LEU A N 1
ATOM 1518 C CA . LEU A 1 190 ? -12.563 -15.690 12.235 1.00 87.62 190 LEU A CA 1
ATOM 1519 C C . LEU A 1 190 ? -12.521 -14.952 13.577 1.00 87.62 190 LEU A C 1
ATOM 1521 O O . LEU A 1 190 ? -13.089 -15.445 14.550 1.00 87.62 190 LEU A O 1
ATOM 1525 N N . LEU A 1 191 ? -11.845 -13.802 13.638 1.00 87.69 191 LEU A N 1
ATOM 1526 C CA . LEU A 1 191 ? -11.664 -13.042 14.877 1.00 87.69 191 LEU A CA 1
ATOM 1527 C C . LEU A 1 191 ? -12.891 -12.201 15.243 1.00 87.69 191 LEU A C 1
ATOM 1529 O O . LEU A 1 191 ? -13.207 -12.067 16.425 1.00 87.69 191 LEU A O 1
ATOM 1533 N N . TYR A 1 192 ? -13.576 -11.636 14.248 1.00 85.88 192 TYR A N 1
ATOM 1534 C CA . TYR A 1 192 ? -14.593 -10.604 14.465 1.00 85.88 192 TYR A CA 1
ATOM 1535 C C . TYR A 1 192 ? -15.967 -10.941 13.865 1.00 85.88 192 TYR A C 1
ATOM 1537 O O . TYR A 1 192 ? -16.971 -10.386 14.322 1.00 85.88 192 TYR A O 1
ATOM 1545 N N . GLY A 1 193 ? -16.046 -11.866 12.902 1.00 79.06 193 GLY A N 1
ATOM 1546 C CA . GLY A 1 193 ? -17.296 -12.277 12.247 1.00 79.06 193 GLY A CA 1
ATOM 1547 C C . GLY A 1 193 ? -18.207 -13.146 13.124 1.00 79.06 193 GLY A C 1
ATOM 1548 O O . GLY A 1 193 ? -17.771 -13.771 14.096 1.00 79.06 193 GLY A O 1
ATOM 1549 N N . ARG A 1 194 ? -19.513 -13.193 12.814 1.00 67.12 194 ARG A N 1
ATOM 1550 C CA . ARG A 1 194 ? -20.462 -14.102 13.495 1.00 67.12 194 ARG A CA 1
ATOM 1551 C C . ARG A 1 194 ? -20.475 -15.506 12.863 1.00 67.12 194 ARG A C 1
ATOM 1553 O O . ARG A 1 194 ? -20.235 -15.643 11.669 1.00 67.12 194 ARG A O 1
ATOM 1560 N N . PRO A 1 195 ? -20.863 -16.563 13.609 1.00 57.59 195 PRO A N 1
ATOM 1561 C CA . PRO A 1 195 ? -21.090 -17.896 13.038 1.00 57.59 195 PRO A CA 1
ATOM 1562 C C . PRO A 1 195 ? -22.161 -17.925 11.934 1.00 57.59 195 PRO A C 1
ATOM 1564 O O . PRO A 1 195 ? -22.077 -18.754 11.038 1.00 57.59 195 PRO A O 1
ATOM 1567 N N . ALA A 1 196 ? -23.152 -17.026 11.988 1.00 53.19 196 ALA A N 1
ATOM 1568 C CA . ALA A 1 196 ? -24.268 -16.978 11.038 1.00 53.19 196 ALA A CA 1
ATOM 1569 C C . ALA A 1 196 ? -23.919 -16.324 9.685 1.00 53.19 196 ALA A C 1
ATOM 1571 O O . ALA A 1 196 ? -24.618 -16.556 8.708 1.00 53.19 196 ALA A O 1
ATOM 1572 N N . GLU A 1 197 ? -22.835 -15.549 9.607 1.00 53.22 197 GLU A N 1
ATOM 1573 C CA . GLU A 1 197 ? -22.387 -14.885 8.368 1.00 53.22 197 GLU A CA 1
ATOM 1574 C C . GLU A 1 197 ? -21.514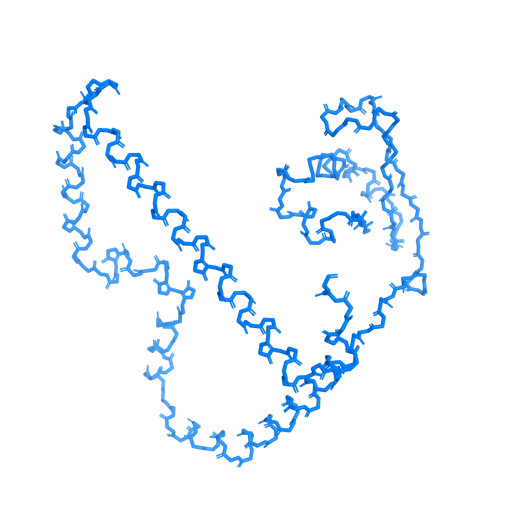 -15.807 7.499 1.00 53.22 197 GLU A C 1
ATOM 1576 O O . GLU A 1 197 ? -21.337 -15.552 6.316 1.00 53.22 197 GLU A O 1
ATOM 1581 N N . ARG A 1 198 ? -21.026 -16.930 8.049 1.00 51.66 198 ARG A N 1
ATOM 1582 C CA . ARG A 1 198 ? -20.204 -17.918 7.323 1.00 51.66 198 ARG A CA 1
ATOM 1583 C C . ARG A 1 198 ? -20.980 -18.794 6.331 1.00 51.66 198 ARG A C 1
ATOM 1585 O O . ARG A 1 198 ? -20.357 -19.591 5.647 1.00 51.66 198 ARG A O 1
ATOM 1592 N N . PHE A 1 199 ? -22.310 -18.692 6.285 1.00 46.38 199 PHE A N 1
ATOM 1593 C CA . PHE A 1 199 ? -23.179 -19.577 5.494 1.00 46.38 199 PHE A CA 1
ATOM 1594 C C . PHE A 1 199 ? -23.855 -18.890 4.296 1.00 46.38 199 PHE A C 1
ATOM 1596 O O . PHE A 1 199 ? -24.763 -19.471 3.710 1.00 46.38 199 PHE A O 1
ATOM 1603 N N . VAL A 1 200 ? -23.473 -17.654 3.954 1.00 45.47 200 VAL A N 1
ATOM 1604 C CA . VAL A 1 200 ? -24.123 -16.893 2.865 1.00 45.47 200 VAL A CA 1
ATOM 1605 C C . VAL A 1 200 ? -23.268 -16.819 1.589 1.00 45.47 200 VAL A C 1
ATOM 1607 O O . VAL A 1 200 ? -23.771 -16.409 0.551 1.00 45.47 200 VAL A O 1
ATOM 1610 N N . GLU A 1 201 ? -22.022 -17.294 1.615 1.00 38.72 201 GLU A N 1
ATOM 1611 C CA . GLU A 1 201 ? -21.152 -17.359 0.431 1.00 38.72 201 GLU A CA 1
ATOM 1612 C C . GLU A 1 201 ? -20.727 -18.810 0.134 1.00 38.72 201 GLU A C 1
ATOM 1614 O O . GLU A 1 201 ? -19.587 -19.201 0.377 1.00 38.72 201 GLU A O 1
ATOM 1619 N N . GLU A 1 202 ? -21.665 -19.610 -0.383 1.00 35.69 202 GLU A N 1
ATOM 1620 C CA . GLU A 1 202 ? -21.389 -20.767 -1.259 1.00 35.69 202 GLU A CA 1
ATOM 1621 C C . GLU A 1 202 ? -22.127 -20.591 -2.591 1.00 35.69 202 GLU A C 1
ATOM 1623 O O . GLU A 1 202 ? -23.313 -20.180 -2.561 1.00 35.69 202 GLU A O 1
#

Radius of gyration: 26.31 Å; Cα contacts (8 Å, |Δi|>4): 105; chains: 1; bounding box: 58×49×64 Å

Mean predicted aligned error: 13.42 Å

pLDDT: mean 80.55, std 13.21, range [35.69, 96.56]

Nearest PDB structures (foldseek):
  4fmr-assembly1_A  TM=3.724E-01  e=1.997E+00  Phocaeicola vulgatus ATCC 8482
  6af2-assembly1_D-2  TM=3.046E-01  e=2.768E+00  Mycobacterium avium
  6k0k-assembly1_B  TM=2.634E-01  e=3.153E+00  Escherichia coli
  6tut-assembly1_O  TM=1.989E-01  e=7.857E+00  Saccharomyces cerevisiae S288C
  7w5b-assembly1_R  TM=1.700E-01  e=6.896E+00  Homo sapiens

Organism: NCBI:txid412755

Sequence (202 aa):
YLTNPHVGHLGIFVSAKVARLEHRAILESLDDIEGLAPGLYEMTIDNPSGDPDCDVSQFTVRFEERQVADLRFPQQAEAFERVAAVSEANEALYRNFGSPWVQVATNPWIAEWLKWLHPMRTSRYLFSEAFNPSMRGVEILADVVARNRTVLPPDHPLLDRERSFIGQVGEAMESARKSRDGFYEQTFGLLYGRPAERFVEE

Solvent-accessible surface area (backbone atoms only — not comparable to full-atom values): 12054 Å² total; per-residue (Å²): 87,57,82,44,98,88,58,41,59,66,39,44,78,76,30,64,87,80,27,43,46,61,42,48,53,52,66,74,38,46,72,62,58,72,69,52,75,96,76,52,40,38,54,46,75,51,52,88,74,76,55,68,84,60,56,82,93,51,47,47,80,44,78,43,83,49,56,80,86,72,59,80,71,76,79,74,57,68,36,58,58,50,48,48,56,51,48,54,52,50,48,52,48,36,60,74,64,44,44,62,55,52,61,71,71,56,45,75,66,56,53,53,50,52,56,55,64,31,64,84,44,30,77,65,36,60,78,28,51,92,73,27,67,67,39,50,55,50,53,57,49,48,54,54,47,66,76,66,62,73,86,75,65,92,85,37,73,64,58,57,50,49,53,52,49,54,49,52,53,51,52,50,53,51,49,51,49,52,52,50,54,50,49,50,52,52,51,45,44,69,78,42,46,59,85,80,67,73,76,75,82,125

InterPro domains:
  IPR024501 Protein of unknown function DUF3141 [PF11339] (1-196)